Protein AF-A0A662D6Y9-F1 (afdb_monomer_lite)

Sequence (212 aa):
MTDVDNQRKHDLLMEMRPDDAQHDSVSCMYCTVKASEEETVAEDHAIFTQEQHEQLLATAVEKATAEATATADAEVLSLNEKLEAATKELDEAARADADLETQITDRDEADRLAALEGERVAAVQAVVTFSDEQVEKRKESWSKMDDEAFVAYLEDIKEAAKASESDDDDDDDDDAPETSFDGTRTTADDKSKEVSALAGFFSSNLDLAAQS

Foldseek 3Di:
DDLVVVLVVVVVCVVPDDPPDDDDLPPPPSRPDDDDDDDDDDDDDPPDDPVNVVVVVVVVVVVVVVVVVVVVVVVVVVVVVVVVVVVVVVVVVVVVVVVVVVVVVVVVVVVQLVVQLVVLLVLLCVQDDDDPVVSVVCSSVLSPDDPVVSVVVSVVSNVVSVVVVVVPDDDDDDDDPPPPPPPPDPPPPDPPPPVVVVVVVVVVVVVVVVPD

Structure (mmCIF, N/CA/C/O backbone):
data_AF-A0A662D6Y9-F1
#
_entry.id   AF-A0A662D6Y9-F1
#
loop_
_atom_site.group_PDB
_atom_site.id
_atom_site.type_symbol
_atom_site.label_atom_id
_atom_site.label_alt_id
_atom_site.label_comp_id
_atom_site.label_asym_id
_atom_site.label_entity_id
_atom_site.label_seq_id
_atom_site.pdbx_PDB_ins_code
_atom_site.Cartn_x
_atom_site.Cartn_y
_atom_site.Cartn_z
_atom_site.occupancy
_atom_site.B_iso_or_equiv
_atom_site.auth_seq_id
_atom_site.auth_comp_id
_atom_site.auth_asym_id
_atom_site.auth_atom_id
_atom_site.pdbx_PDB_model_num
ATOM 1 N N . MET A 1 1 ? 6.437 -14.283 -53.213 1.00 49.75 1 MET A N 1
ATOM 2 C CA . MET A 1 1 ? 6.776 -12.922 -53.669 1.00 49.75 1 MET A CA 1
ATOM 3 C C . MET A 1 1 ? 6.382 -12.845 -55.124 1.00 49.75 1 MET A C 1
ATOM 5 O O . MET A 1 1 ? 6.935 -13.585 -55.922 1.00 49.75 1 MET A O 1
ATOM 9 N N . THR A 1 2 ? 5.322 -12.102 -55.418 1.00 53.06 2 THR A N 1
ATOM 10 C CA . THR A 1 2 ? 4.764 -11.958 -56.768 1.00 53.06 2 THR A CA 1
ATOM 11 C C . THR A 1 2 ? 5.624 -10.996 -57.586 1.00 53.06 2 THR A C 1
ATOM 13 O O . THR A 1 2 ? 6.126 -10.030 -57.019 1.00 53.06 2 THR A O 1
ATOM 16 N N . ASP A 1 3 ? 5.761 -11.217 -58.898 1.00 58.97 3 ASP A N 1
ATOM 17 C CA . ASP A 1 3 ? 6.593 -10.401 -59.810 1.00 58.97 3 ASP A CA 1
ATOM 18 C C . ASP A 1 3 ? 6.352 -8.881 -59.698 1.00 58.97 3 ASP A C 1
ATOM 20 O O . ASP A 1 3 ? 7.266 -8.081 -59.885 1.00 58.97 3 ASP A O 1
ATOM 24 N N . VAL A 1 4 ? 5.146 -8.477 -59.286 1.00 62.00 4 VAL A N 1
ATOM 25 C CA . VAL A 1 4 ? 4.750 -7.080 -59.040 1.00 62.00 4 VAL A CA 1
ATOM 26 C C . VAL A 1 4 ? 5.570 -6.405 -57.929 1.00 62.00 4 VAL A C 1
ATOM 28 O O . VAL A 1 4 ? 5.924 -5.233 -58.052 1.00 62.00 4 VAL A O 1
ATOM 31 N N . ASP A 1 5 ? 5.923 -7.128 -56.862 1.00 72.44 5 ASP A N 1
ATOM 32 C CA . ASP A 1 5 ? 6.713 -6.565 -55.755 1.00 72.44 5 ASP A CA 1
ATOM 33 C C . ASP A 1 5 ? 8.175 -6.346 -56.152 1.00 72.44 5 ASP A C 1
ATOM 35 O O . ASP A 1 5 ? 8.841 -5.446 -55.636 1.00 72.44 5 ASP A O 1
ATOM 39 N N . ASN A 1 6 ? 8.675 -7.161 -57.078 1.00 66.88 6 ASN A N 1
ATOM 40 C CA . ASN A 1 6 ? 10.037 -7.056 -57.575 1.00 66.88 6 ASN A CA 1
ATOM 41 C C . ASN A 1 6 ? 10.173 -5.916 -58.590 1.00 66.88 6 ASN A C 1
ATOM 43 O O . ASN A 1 6 ? 11.135 -5.154 -58.503 1.00 66.88 6 ASN A O 1
ATOM 47 N N . GLN A 1 7 ? 9.173 -5.722 -59.459 1.00 73.00 7 GLN A N 1
ATOM 48 C CA . GLN A 1 7 ? 9.125 -4.569 -60.362 1.00 73.00 7 GLN A CA 1
ATOM 49 C C . GLN A 1 7 ? 9.090 -3.252 -59.581 1.00 73.00 7 GLN A C 1
ATOM 51 O O . GLN A 1 7 ? 9.862 -2.339 -59.851 1.00 73.00 7 GLN A O 1
ATOM 56 N N . ARG A 1 8 ? 8.264 -3.178 -58.529 1.00 75.06 8 ARG A N 1
ATOM 57 C CA . ARG A 1 8 ? 8.160 -1.961 -57.715 1.00 75.06 8 ARG A CA 1
ATOM 58 C C . ARG A 1 8 ? 9.474 -1.606 -57.013 1.00 75.06 8 ARG A C 1
ATOM 60 O O . ARG A 1 8 ? 9.789 -0.433 -56.859 1.00 75.06 8 ARG A O 1
ATOM 67 N N . LYS A 1 9 ? 10.238 -2.609 -56.568 1.00 73.19 9 LYS A N 1
ATOM 68 C CA . LYS A 1 9 ? 11.563 -2.401 -55.960 1.00 73.19 9 LYS A CA 1
ATOM 69 C C . LYS A 1 9 ? 12.606 -1.981 -56.988 1.00 73.19 9 LYS A C 1
ATOM 71 O O . LYS A 1 9 ? 13.438 -1.136 -56.680 1.00 73.19 9 LYS A O 1
ATOM 76 N N . HIS A 1 10 ? 12.550 -2.557 -58.183 1.00 78.19 10 HIS A N 1
ATOM 77 C CA . HIS A 1 10 ? 13.407 -2.174 -59.295 1.00 78.19 10 HIS A CA 1
ATOM 78 C C . HIS A 1 10 ? 13.209 -0.700 -59.670 1.00 78.19 10 HIS A C 1
ATOM 80 O O . HIS A 1 10 ? 14.176 0.055 -59.727 1.00 78.19 10 HIS A O 1
ATOM 86 N N . ASP A 1 11 ? 11.961 -0.270 -59.834 1.00 78.00 11 ASP A N 1
ATOM 87 C CA . ASP A 1 11 ? 11.652 1.100 -60.247 1.00 78.00 11 ASP A CA 1
ATOM 88 C C . ASP A 1 11 ? 12.066 2.121 -59.170 1.00 78.00 11 ASP A C 1
ATOM 90 O O . ASP A 1 11 ? 12.605 3.179 -59.487 1.00 78.00 11 ASP A O 1
ATOM 94 N N . LEU A 1 12 ? 11.932 1.765 -57.887 1.00 80.38 12 LEU A N 1
ATOM 95 C CA . LEU A 1 12 ? 12.391 2.598 -56.770 1.00 80.38 12 LEU A CA 1
ATOM 96 C C . LEU A 1 12 ? 13.925 2.755 -56.741 1.00 80.38 12 LEU A C 1
ATOM 98 O O . LEU A 1 12 ? 14.444 3.818 -56.406 1.00 80.38 12 LEU A O 1
ATOM 102 N N . LEU A 1 13 ? 14.663 1.696 -57.091 1.00 75.25 13 LEU A N 1
ATOM 103 C CA . LEU A 1 13 ? 16.127 1.734 -57.201 1.00 75.25 13 LEU A CA 1
ATOM 104 C C . LEU A 1 13 ? 16.588 2.557 -58.408 1.00 75.25 13 LEU A C 1
ATOM 106 O O . LEU A 1 13 ? 17.646 3.179 -58.354 1.00 75.25 13 LEU A O 1
ATOM 110 N N . MET A 1 14 ? 15.785 2.587 -59.471 1.00 77.00 14 MET A N 1
ATOM 111 C CA . MET A 1 14 ? 16.028 3.422 -60.644 1.00 77.00 14 MET A CA 1
ATOM 112 C C . MET A 1 14 ? 15.804 4.908 -60.369 1.00 77.00 14 MET A C 1
ATOM 114 O O . MET A 1 14 ? 16.547 5.736 -60.884 1.00 77.00 14 MET A O 1
ATOM 118 N N . GLU A 1 15 ? 14.821 5.246 -59.537 1.00 80.00 15 GLU A N 1
ATOM 119 C CA . GLU A 1 15 ? 14.512 6.630 -59.165 1.00 80.00 15 GLU A CA 1
ATOM 120 C C . GLU A 1 15 ? 15.559 7.241 -58.220 1.00 80.00 15 GLU A C 1
ATOM 122 O O . GLU A 1 15 ? 15.845 8.431 -58.294 1.00 80.00 15 GLU A O 1
ATOM 127 N N . MET A 1 16 ? 16.182 6.424 -57.367 1.00 73.19 16 MET A N 1
ATOM 128 C CA . MET A 1 16 ? 17.260 6.856 -56.465 1.00 73.19 16 MET A CA 1
ATOM 129 C C . MET A 1 16 ? 18.656 6.776 -57.098 1.00 73.19 16 MET A C 1
ATOM 131 O O . MET A 1 16 ? 19.664 6.965 -56.411 1.00 73.19 16 MET A O 1
ATOM 135 N N . ARG A 1 17 ? 18.735 6.471 -58.397 1.00 74.75 17 ARG A N 1
ATOM 136 C CA . ARG A 1 17 ? 20.002 6.341 -59.107 1.00 74.75 17 ARG A CA 1
ATOM 137 C C . ARG A 1 17 ? 20.618 7.734 -59.339 1.00 74.75 17 ARG A C 1
ATOM 139 O O . ARG A 1 17 ? 19.925 8.603 -59.860 1.00 74.75 17 ARG A O 1
ATOM 146 N N . PRO A 1 18 ? 21.904 7.957 -59.013 1.00 67.06 18 PRO A N 1
ATOM 147 C CA . PRO A 1 18 ? 22.577 9.212 -59.339 1.00 67.06 18 PRO A CA 1
ATOM 148 C C . PRO A 1 18 ? 22.705 9.418 -60.862 1.00 67.06 18 PRO A C 1
ATOM 150 O O . PRO A 1 18 ? 22.706 8.454 -61.640 1.00 67.06 18 PRO A O 1
ATOM 153 N N . ASP A 1 19 ? 22.780 10.688 -61.277 1.00 60.06 19 ASP A N 1
ATOM 154 C CA . ASP A 1 19 ? 22.689 11.130 -62.681 1.00 60.06 19 ASP A CA 1
ATOM 155 C C . ASP A 1 19 ? 23.776 10.535 -63.598 1.00 60.06 19 ASP A C 1
ATOM 157 O O . ASP A 1 19 ? 23.584 10.431 -64.809 1.00 60.06 19 ASP A O 1
ATOM 161 N N . ASP A 1 20 ? 24.906 10.117 -63.029 1.00 61.44 20 ASP A N 1
ATOM 162 C CA . ASP A 1 20 ? 26.077 9.569 -63.717 1.00 61.44 20 ASP A CA 1
ATOM 163 C C . ASP A 1 20 ? 26.108 8.033 -63.798 1.00 61.44 20 ASP A C 1
ATOM 165 O O . ASP A 1 20 ? 26.876 7.469 -64.579 1.00 61.44 20 ASP A O 1
ATOM 169 N N . ALA A 1 21 ? 25.262 7.333 -63.042 1.00 55.59 21 ALA A N 1
ATOM 170 C CA . ALA A 1 21 ? 25.164 5.879 -63.129 1.00 55.59 21 ALA A CA 1
ATOM 171 C C . ALA A 1 21 ? 24.456 5.461 -64.427 1.00 55.59 21 ALA A C 1
ATOM 173 O O . ALA A 1 21 ? 23.676 6.222 -64.984 1.00 55.59 21 ALA A O 1
ATOM 174 N N . GLN A 1 22 ? 24.697 4.251 -64.931 1.00 67.00 22 GLN A N 1
ATOM 175 C CA . GLN A 1 22 ? 23.967 3.691 -66.074 1.00 67.00 22 GLN A CA 1
ATOM 176 C C . GLN A 1 22 ? 23.165 2.469 -65.636 1.00 67.00 22 GLN A C 1
ATOM 178 O O . GLN A 1 22 ? 23.513 1.786 -64.676 1.00 67.00 22 GLN A O 1
ATOM 183 N N . HIS A 1 23 ? 22.055 2.215 -66.322 1.00 72.69 23 HIS A N 1
ATOM 184 C CA . HIS A 1 23 ? 21.206 1.063 -66.063 1.00 72.69 23 HIS A CA 1
ATOM 185 C C . HIS A 1 23 ? 21.086 0.228 -67.329 1.00 72.69 23 HIS A C 1
ATOM 187 O O . HIS A 1 23 ? 20.515 0.683 -68.321 1.00 72.69 23 HIS A O 1
ATOM 193 N N . ASP A 1 24 ? 21.620 -0.989 -67.273 1.00 67.38 24 ASP A N 1
ATOM 194 C CA . ASP A 1 24 ? 21.498 -1.944 -68.361 1.00 67.38 24 ASP A CA 1
ATOM 195 C C . ASP A 1 24 ? 20.176 -2.703 -68.256 1.00 67.38 24 ASP A C 1
ATOM 197 O O . ASP A 1 24 ? 20.007 -3.664 -67.501 1.00 67.38 24 ASP A O 1
ATOM 201 N N . SER A 1 25 ? 19.234 -2.244 -69.065 1.00 65.06 25 SER A N 1
ATOM 202 C CA . SER A 1 25 ? 17.905 -2.820 -69.169 1.00 65.06 25 SER A CA 1
ATOM 203 C C . SER A 1 25 ? 17.890 -4.224 -69.816 1.00 65.06 25 SER A C 1
ATOM 205 O O . SER A 1 25 ? 16.886 -4.922 -69.718 1.00 65.06 25 SER A O 1
ATOM 207 N N . VAL A 1 26 ? 18.994 -4.671 -70.435 1.00 60.53 26 VAL A N 1
ATOM 208 C CA . VAL A 1 26 ? 19.131 -6.007 -71.048 1.00 60.53 26 VAL A CA 1
ATOM 209 C C . VAL A 1 26 ? 19.600 -7.051 -70.028 1.00 60.53 26 VAL A C 1
ATOM 211 O O . VAL A 1 26 ? 19.092 -8.170 -70.014 1.00 60.53 26 VAL A O 1
ATOM 214 N N . SER A 1 27 ? 20.544 -6.691 -69.154 1.00 60.50 27 SER A N 1
ATOM 215 C CA . SER A 1 27 ? 21.047 -7.564 -68.079 1.00 60.50 27 SER A CA 1
ATOM 216 C C . SER A 1 27 ? 20.166 -7.542 -66.826 1.00 60.50 27 SER A C 1
ATOM 218 O O . SER A 1 27 ? 20.162 -8.480 -66.021 1.00 60.50 27 SER A O 1
ATOM 220 N N . CYS A 1 28 ? 19.375 -6.485 -66.638 1.00 67.75 28 CYS A N 1
ATOM 221 C CA . CYS A 1 28 ? 18.484 -6.417 -65.498 1.00 67.75 28 CYS A CA 1
ATOM 222 C C . CYS A 1 28 ? 17.310 -7.395 -65.653 1.00 67.75 28 CYS A C 1
ATOM 224 O O . CYS A 1 28 ? 16.389 -7.178 -66.433 1.00 67.75 28 CYS A O 1
ATOM 226 N N . MET A 1 29 ? 17.297 -8.438 -64.818 1.00 66.44 29 MET A N 1
ATOM 227 C CA . MET A 1 29 ? 16.238 -9.458 -64.752 1.00 66.44 29 MET A CA 1
ATOM 228 C C . MET A 1 29 ? 14.833 -8.885 -64.465 1.00 66.44 29 MET A C 1
ATOM 230 O O . MET A 1 29 ? 13.833 -9.561 -64.693 1.00 66.44 29 MET A O 1
ATOM 234 N N . TYR A 1 30 ? 14.760 -7.646 -63.969 1.00 70.31 30 TYR A N 1
ATOM 235 C CA . TYR A 1 30 ? 13.518 -6.920 -63.679 1.00 70.31 30 TYR A CA 1
ATOM 236 C C . TYR A 1 30 ? 13.176 -5.863 -64.737 1.00 70.31 30 TYR A C 1
ATOM 238 O O . TYR A 1 30 ? 12.125 -5.228 -64.666 1.00 70.31 30 TYR A O 1
ATOM 246 N N . CYS A 1 31 ? 14.035 -5.676 -65.739 1.00 70.31 31 CYS A N 1
ATOM 247 C CA . CYS A 1 31 ? 13.703 -4.888 -66.909 1.00 70.31 31 CYS A CA 1
ATOM 248 C C . CYS A 1 31 ? 13.059 -5.756 -67.976 1.00 70.31 31 CYS A C 1
ATOM 250 O O . CYS A 1 31 ? 13.615 -6.731 -68.471 1.00 70.31 31 CYS A O 1
ATOM 252 N N . THR A 1 32 ? 11.855 -5.370 -68.371 1.00 61.50 32 THR A N 1
ATOM 253 C CA . THR A 1 32 ? 11.094 -6.050 -69.415 1.00 61.50 32 THR A CA 1
ATOM 254 C C . THR A 1 32 ? 11.483 -5.500 -70.790 1.00 61.50 32 THR A C 1
ATOM 256 O O . THR A 1 32 ? 10.702 -4.816 -71.448 1.00 61.50 32 THR A O 1
ATOM 259 N N . VAL A 1 33 ? 12.713 -5.765 -71.243 1.00 55.41 33 VAL A N 1
ATOM 260 C CA . VAL A 1 33 ? 13.209 -5.251 -72.535 1.00 55.41 33 VAL A CA 1
ATOM 261 C C . VAL A 1 33 ? 12.999 -6.249 -73.668 1.00 55.41 33 VAL A C 1
ATOM 263 O O . VAL A 1 33 ? 13.472 -7.383 -73.637 1.00 55.41 33 VAL A O 1
ATOM 266 N N . LYS A 1 34 ? 12.306 -5.793 -74.722 1.00 46.38 34 LYS A N 1
ATOM 267 C CA . LYS A 1 34 ? 12.344 -6.410 -76.055 1.00 46.38 34 LYS A CA 1
ATOM 268 C C . LYS A 1 34 ? 13.760 -6.265 -76.611 1.00 46.38 34 LYS A C 1
ATOM 270 O O . LYS A 1 34 ? 14.174 -5.156 -76.927 1.00 46.38 34 LYS A O 1
ATOM 275 N N . ALA A 1 35 ? 14.463 -7.385 -76.726 1.00 36.97 35 ALA A N 1
ATOM 276 C CA . ALA A 1 35 ? 15.823 -7.466 -77.236 1.00 36.97 35 ALA A CA 1
ATOM 277 C C . ALA A 1 35 ? 15.989 -6.796 -78.614 1.00 36.97 35 ALA A C 1
ATOM 279 O O . ALA A 1 35 ? 15.301 -7.151 -79.574 1.00 36.97 35 ALA A O 1
ATOM 280 N N . SER A 1 36 ? 16.954 -5.885 -78.714 1.00 35.56 36 SER A N 1
ATOM 281 C CA . SER A 1 36 ? 17.717 -5.654 -79.940 1.00 35.56 36 SER A CA 1
ATOM 282 C C . SER A 1 36 ? 19.188 -5.835 -79.589 1.00 35.56 36 SER A C 1
ATOM 284 O O . SER A 1 36 ? 19.718 -5.107 -78.753 1.00 35.56 36 SER A O 1
ATOM 286 N N . GLU A 1 37 ? 19.791 -6.862 -80.177 1.00 45.59 37 GLU A N 1
ATOM 287 C CA . GLU A 1 37 ? 21.208 -7.195 -80.084 1.00 45.59 37 GLU A CA 1
ATOM 288 C C . GLU A 1 37 ? 22.069 -6.036 -80.597 1.00 45.59 37 GLU A C 1
ATOM 290 O O . GLU A 1 37 ? 21.823 -5.540 -81.693 1.00 45.59 37 GLU A O 1
ATOM 295 N N . GLU A 1 38 ? 23.109 -5.668 -79.851 1.00 33.47 38 GLU A N 1
ATOM 296 C CA . GLU A 1 38 ? 24.393 -5.287 -80.437 1.00 33.47 38 GLU A CA 1
ATOM 297 C C . GLU A 1 38 ? 25.517 -5.552 -79.424 1.00 33.47 38 GLU A C 1
ATOM 299 O O . GLU A 1 38 ? 25.481 -5.146 -78.264 1.00 33.47 38 GLU A O 1
ATOM 304 N N . GLU A 1 39 ? 26.482 -6.338 -79.887 1.00 44.88 39 GLU A N 1
ATOM 305 C CA . GLU A 1 39 ? 27.665 -6.822 -79.194 1.00 44.88 39 GLU A CA 1
ATOM 306 C C . GLU A 1 39 ? 28.733 -5.719 -79.166 1.00 44.88 39 GLU A C 1
ATOM 308 O O . GLU A 1 39 ? 29.290 -5.360 -80.202 1.00 44.88 39 GLU A O 1
ATOM 313 N N . THR A 1 40 ? 29.072 -5.214 -77.978 1.00 34.91 40 THR A N 1
ATOM 314 C CA . THR A 1 40 ? 30.345 -4.520 -77.745 1.00 34.91 40 THR A CA 1
ATOM 315 C C . THR A 1 40 ? 30.979 -5.029 -76.460 1.00 34.91 40 THR A C 1
ATOM 317 O O . THR A 1 40 ? 30.556 -4.691 -75.357 1.00 34.91 40 THR A O 1
ATOM 320 N N . VAL A 1 41 ? 32.024 -5.840 -76.618 1.00 43.31 41 VAL A N 1
ATOM 321 C CA . VAL A 1 41 ? 33.012 -6.111 -75.574 1.00 43.31 41 VAL A CA 1
ATOM 322 C C . VAL A 1 41 ? 33.796 -4.816 -75.349 1.00 43.31 41 VAL A C 1
ATOM 324 O O . VAL A 1 41 ? 34.628 -4.447 -76.175 1.00 43.31 41 VAL A O 1
ATOM 327 N N . ALA A 1 42 ? 33.513 -4.120 -74.250 1.00 38.34 42 ALA A N 1
ATOM 328 C CA . ALA A 1 42 ? 34.355 -3.060 -73.710 1.00 38.34 42 ALA A CA 1
ATOM 329 C C . ALA A 1 42 ? 34.507 -3.283 -72.200 1.00 38.34 42 ALA A C 1
ATOM 331 O O . ALA A 1 42 ? 33.529 -3.425 -71.469 1.00 38.34 42 ALA A O 1
ATOM 332 N N . GLU A 1 43 ? 35.760 -3.395 -71.779 1.00 45.56 43 GLU A N 1
ATOM 333 C CA . GLU A 1 43 ? 36.225 -3.484 -70.400 1.00 45.56 43 GLU A CA 1
ATOM 334 C C . GLU A 1 43 ? 35.705 -2.295 -69.579 1.00 45.56 43 GLU A C 1
ATOM 336 O O . GLU A 1 43 ? 36.167 -1.180 -69.790 1.00 45.56 43 GLU A O 1
ATOM 341 N N . ASP A 1 44 ? 34.779 -2.504 -68.640 1.00 41.00 44 ASP A N 1
ATOM 342 C CA . ASP A 1 44 ? 34.516 -1.506 -67.591 1.00 41.00 44 ASP A CA 1
ATOM 343 C C . ASP A 1 44 ? 33.851 -2.139 -66.357 1.00 41.00 44 ASP A C 1
ATOM 345 O O . ASP A 1 44 ? 32.741 -1.821 -65.931 1.00 41.00 44 ASP A O 1
ATOM 349 N N . HIS A 1 45 ? 34.539 -3.116 -65.762 1.00 45.25 45 HIS A N 1
ATOM 350 C CA . HIS A 1 45 ? 34.263 -3.461 -64.374 1.00 45.25 45 HIS A CA 1
ATOM 351 C C . HIS A 1 45 ? 34.800 -2.313 -63.518 1.00 45.25 45 HIS A C 1
ATOM 353 O O . HIS A 1 45 ? 36.013 -2.193 -63.356 1.00 45.25 45 HIS A O 1
ATOM 359 N N . ALA A 1 46 ? 33.922 -1.477 -62.962 1.00 52.66 46 ALA A N 1
ATOM 360 C CA . ALA A 1 46 ? 34.294 -0.531 -61.916 1.00 52.66 46 ALA A CA 1
ATOM 361 C C . ALA A 1 46 ? 34.786 -1.317 -60.686 1.00 52.66 46 ALA A C 1
ATOM 363 O O . ALA A 1 46 ? 34.019 -1.689 -59.798 1.00 52.66 46 ALA A O 1
ATOM 364 N N . ILE A 1 47 ? 36.080 -1.636 -60.666 1.00 59.31 47 ILE A N 1
ATOM 365 C CA . ILE A 1 47 ? 36.765 -2.180 -59.500 1.00 59.31 47 ILE A CA 1
ATOM 366 C C . ILE A 1 47 ? 36.961 -0.987 -58.569 1.00 59.31 47 ILE A C 1
ATOM 368 O O . ILE A 1 47 ? 37.889 -0.199 -58.748 1.00 59.31 47 ILE A O 1
ATOM 372 N N . PHE A 1 48 ? 36.051 -0.817 -57.610 1.00 63.47 48 PHE A N 1
ATOM 373 C CA . PHE A 1 48 ? 36.252 0.112 -56.503 1.00 63.47 48 PHE A CA 1
ATOM 374 C C . PHE A 1 48 ? 37.637 -0.129 -55.897 1.00 63.47 48 PHE A C 1
ATOM 376 O O . PHE A 1 48 ? 38.040 -1.276 -55.663 1.00 63.47 48 PHE A O 1
ATOM 383 N N . THR A 1 49 ? 38.376 0.943 -55.625 1.00 83.25 49 THR A N 1
ATOM 384 C CA . THR A 1 49 ? 39.635 0.792 -54.897 1.00 83.25 49 THR A CA 1
ATOM 385 C C . THR A 1 49 ? 39.333 0.284 -53.486 1.00 83.25 49 THR A C 1
ATOM 387 O O . THR A 1 49 ? 38.257 0.527 -52.932 1.00 83.25 49 THR A O 1
ATOM 390 N N . GLN A 1 50 ? 40.281 -0.432 -52.880 1.00 84.75 50 GLN A N 1
ATOM 391 C CA . GLN A 1 50 ? 40.137 -0.900 -51.498 1.00 84.75 50 GLN A CA 1
ATOM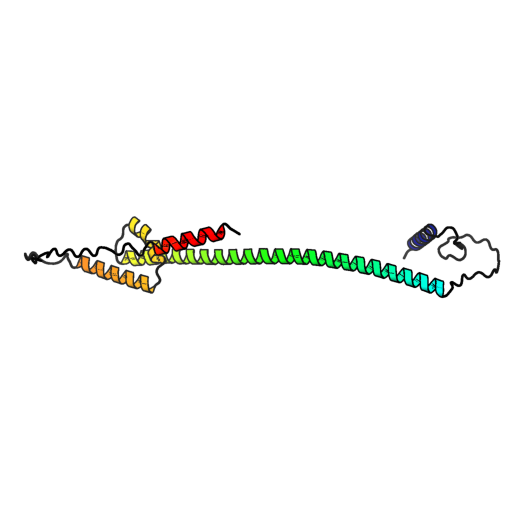 392 C C . GLN A 1 50 ? 39.776 0.258 -50.545 1.00 84.75 50 GLN A C 1
ATOM 394 O O . GLN A 1 50 ? 38.910 0.106 -49.690 1.00 84.75 50 GLN A O 1
ATOM 399 N N . GLU A 1 51 ? 40.364 1.434 -50.767 1.00 85.38 51 GLU A N 1
ATOM 400 C CA . GLU A 1 51 ? 40.086 2.661 -50.015 1.00 85.38 51 GLU A CA 1
ATOM 401 C C . GLU A 1 51 ? 38.621 3.124 -50.149 1.00 85.38 51 GLU A C 1
ATOM 403 O O . GLU A 1 51 ? 37.993 3.481 -49.155 1.00 85.38 51 GLU A O 1
ATOM 408 N N . GLN A 1 52 ? 38.028 3.046 -51.347 1.00 82.69 52 GLN A N 1
ATOM 409 C CA . GLN A 1 52 ? 36.614 3.384 -51.565 1.00 82.69 52 GLN A CA 1
ATOM 410 C C . GLN A 1 52 ? 35.666 2.391 -50.876 1.00 82.69 52 GLN A C 1
ATOM 412 O O . GLN A 1 52 ? 34.645 2.798 -50.319 1.00 82.69 52 GLN A O 1
ATOM 417 N N . HIS A 1 53 ? 36.006 1.097 -50.867 1.00 84.31 53 HIS A N 1
ATOM 418 C CA . HIS A 1 53 ? 35.256 0.091 -50.108 1.00 84.31 53 HIS A CA 1
ATOM 419 C C . HIS A 1 53 ? 35.315 0.352 -48.603 1.00 84.31 53 HIS A C 1
ATOM 421 O O . HIS A 1 53 ? 34.285 0.309 -47.930 1.00 84.31 53 HIS A O 1
ATOM 427 N N . GLU A 1 54 ? 36.506 0.626 -48.074 1.00 88.62 54 GLU A N 1
ATOM 428 C CA . GLU A 1 54 ? 36.707 0.918 -46.654 1.00 88.62 54 GLU A CA 1
ATOM 429 C C . GLU A 1 54 ? 35.948 2.183 -46.233 1.00 88.62 54 GLU A C 1
ATOM 431 O O . GLU A 1 54 ? 35.304 2.183 -45.184 1.00 88.62 54 GLU A O 1
ATOM 436 N N . GLN A 1 55 ? 35.923 3.220 -47.077 1.00 91.00 55 GLN A N 1
ATOM 437 C CA . GLN A 1 55 ? 35.169 4.445 -46.812 1.00 91.00 55 GLN A CA 1
ATOM 438 C C . GLN A 1 55 ? 33.650 4.206 -46.791 1.00 91.00 55 GLN A C 1
ATOM 440 O O . GLN A 1 55 ? 32.974 4.653 -45.865 1.00 91.00 55 GLN A O 1
ATOM 445 N N . LEU A 1 56 ? 33.107 3.462 -47.762 1.00 87.50 56 LEU A N 1
ATOM 446 C CA . LEU A 1 56 ? 31.679 3.120 -47.792 1.00 87.50 56 LEU A CA 1
ATOM 447 C C . LEU A 1 56 ? 31.270 2.254 -46.594 1.00 87.50 56 LEU A C 1
ATOM 449 O O . LEU A 1 56 ? 30.210 2.477 -46.006 1.00 87.50 56 LEU A O 1
ATOM 453 N N . LEU A 1 57 ? 32.114 1.294 -46.205 1.00 92.12 57 LEU A N 1
ATOM 454 C CA . LEU A 1 57 ? 31.892 0.472 -45.017 1.00 92.12 57 LEU A CA 1
ATOM 455 C C . LEU A 1 57 ? 31.921 1.314 -43.740 1.00 92.12 57 LEU A C 1
ATOM 457 O O . LEU A 1 57 ? 31.032 1.165 -42.906 1.00 92.12 57 LEU A O 1
ATOM 461 N N . ALA A 1 58 ? 32.890 2.221 -43.600 1.00 92.56 58 ALA A N 1
ATOM 462 C CA . ALA A 1 58 ? 32.977 3.112 -42.447 1.00 92.56 58 ALA A CA 1
ATOM 463 C C . ALA A 1 58 ? 31.718 3.983 -42.313 1.00 92.56 58 ALA A C 1
ATOM 465 O O . ALA A 1 58 ? 31.118 4.022 -41.240 1.00 92.56 58 ALA A O 1
ATOM 466 N N . THR A 1 59 ? 31.254 4.598 -43.406 1.00 92.62 59 THR A N 1
ATOM 467 C CA . THR A 1 59 ? 30.021 5.403 -43.408 1.00 92.62 59 THR A CA 1
ATOM 468 C C . THR A 1 59 ? 28.779 4.565 -43.095 1.00 92.62 59 THR A C 1
ATOM 470 O O . THR A 1 59 ? 27.909 5.007 -42.344 1.00 92.62 59 THR A O 1
ATOM 473 N N . ALA A 1 60 ? 28.681 3.347 -43.634 1.00 92.25 60 ALA A N 1
ATOM 474 C CA . ALA A 1 60 ? 27.561 2.455 -43.344 1.00 92.25 60 ALA A CA 1
ATOM 475 C C . ALA A 1 60 ? 27.530 2.032 -41.866 1.00 92.25 60 ALA A C 1
ATOM 477 O O . ALA A 1 60 ? 26.462 2.029 -41.254 1.00 92.25 60 ALA A O 1
ATOM 478 N N . VAL A 1 61 ? 28.691 1.719 -41.280 1.00 95.06 61 VAL A N 1
ATOM 479 C CA . VAL A 1 61 ? 28.819 1.364 -39.859 1.00 95.06 61 VAL A CA 1
ATOM 480 C C . VAL A 1 61 ? 28.490 2.555 -38.966 1.00 95.06 61 VAL A C 1
ATOM 482 O O . VAL A 1 61 ? 27.746 2.395 -38.001 1.00 95.06 61 VAL A O 1
ATOM 485 N N . GLU A 1 62 ? 28.993 3.747 -39.285 1.00 95.38 62 GLU A N 1
ATOM 486 C CA . GLU A 1 62 ? 28.698 4.966 -38.529 1.00 95.38 62 GLU A CA 1
ATOM 487 C C . GLU A 1 62 ? 27.195 5.259 -38.529 1.00 95.38 62 GLU A C 1
ATOM 489 O O . GLU A 1 62 ? 26.600 5.440 -37.466 1.00 95.38 62 GLU A O 1
ATOM 494 N N . LYS A 1 63 ? 26.554 5.202 -39.703 1.00 95.06 63 LYS A N 1
ATOM 495 C CA . LYS A 1 63 ? 25.108 5.402 -39.824 1.00 95.06 63 LYS A CA 1
ATOM 496 C C . LYS A 1 63 ? 24.316 4.351 -39.046 1.00 95.06 63 LYS A C 1
ATOM 498 O O . LYS A 1 63 ? 23.428 4.713 -38.280 1.00 95.06 63 LYS A O 1
ATOM 503 N N . ALA A 1 64 ? 24.654 3.070 -39.198 1.00 94.69 64 ALA A N 1
ATOM 504 C CA . ALA A 1 64 ? 23.985 1.992 -38.471 1.00 94.69 64 ALA A CA 1
ATOM 505 C C . ALA A 1 64 ? 24.147 2.143 -36.948 1.00 94.69 64 ALA A C 1
ATOM 507 O O . ALA A 1 64 ? 23.207 1.896 -36.197 1.00 94.69 64 ALA A O 1
ATOM 508 N N . THR A 1 65 ? 25.315 2.596 -36.487 1.00 95.62 65 THR A N 1
ATOM 509 C CA . THR A 1 65 ? 25.583 2.836 -35.062 1.00 95.62 65 THR A CA 1
ATOM 510 C C . THR A 1 65 ? 24.796 4.033 -34.535 1.00 95.62 65 THR A C 1
ATOM 512 O O . THR A 1 65 ? 24.249 3.963 -33.435 1.00 95.62 65 THR A O 1
ATOM 515 N N . ALA A 1 66 ? 24.694 5.111 -35.316 1.00 95.50 66 ALA A N 1
ATOM 516 C CA . ALA A 1 66 ? 23.906 6.285 -34.955 1.00 95.50 66 ALA A CA 1
ATOM 517 C C . ALA A 1 66 ? 22.408 5.950 -34.863 1.00 95.50 66 ALA A C 1
ATOM 519 O O . ALA A 1 66 ? 21.759 6.311 -33.884 1.00 95.50 66 ALA A O 1
ATOM 520 N N . GLU A 1 67 ? 21.870 5.207 -35.834 1.00 95.56 67 GLU A N 1
ATOM 521 C CA . GLU A 1 67 ? 20.470 4.760 -35.831 1.00 95.56 67 GLU A CA 1
ATOM 522 C C . GLU A 1 67 ? 20.177 3.793 -34.672 1.00 95.56 67 GLU A C 1
ATOM 524 O O . GLU A 1 67 ? 19.157 3.932 -33.992 1.00 95.56 67 GLU A O 1
ATOM 529 N N . ALA A 1 68 ? 21.085 2.849 -34.400 1.00 94.69 68 ALA A N 1
ATOM 530 C CA . ALA A 1 68 ? 20.952 1.924 -33.277 1.00 94.69 68 ALA A CA 1
ATOM 531 C C . ALA A 1 68 ? 20.996 2.653 -31.926 1.00 94.69 68 ALA A C 1
ATOM 533 O O . ALA A 1 68 ? 20.155 2.392 -31.070 1.00 94.69 68 ALA A O 1
ATOM 534 N N . THR A 1 69 ? 21.928 3.597 -31.755 1.00 96.25 69 THR A N 1
ATOM 535 C CA . THR A 1 69 ? 22.029 4.419 -30.537 1.00 96.25 69 THR A CA 1
ATOM 536 C C . THR A 1 69 ? 20.770 5.256 -30.338 1.00 96.25 69 THR A C 1
ATOM 538 O O . THR A 1 69 ? 20.176 5.209 -29.270 1.00 96.25 69 THR A O 1
ATOM 541 N N . ALA A 1 70 ? 20.295 5.940 -31.383 1.00 96.81 70 ALA A N 1
ATOM 542 C CA . ALA A 1 70 ? 19.083 6.753 -31.299 1.00 96.81 70 ALA A CA 1
ATOM 543 C C . ALA A 1 70 ? 17.839 5.921 -30.941 1.00 96.81 70 ALA A C 1
ATOM 545 O O . ALA A 1 70 ? 16.989 6.370 -30.173 1.00 96.81 70 ALA A O 1
ATOM 546 N N . THR A 1 71 ? 17.741 4.698 -31.472 1.00 96.25 71 THR A N 1
ATOM 547 C CA . THR A 1 71 ? 16.653 3.769 -31.136 1.00 96.25 71 THR A CA 1
ATOM 548 C C . THR A 1 71 ? 16.750 3.317 -29.680 1.00 96.25 71 THR A C 1
ATOM 550 O O . THR A 1 71 ? 15.759 3.378 -28.956 1.00 96.25 71 THR A O 1
ATOM 553 N N . ALA A 1 72 ? 17.944 2.922 -29.229 1.00 96.44 72 ALA A N 1
ATOM 554 C CA . ALA A 1 72 ? 18.173 2.499 -27.851 1.00 96.44 72 ALA A CA 1
ATOM 555 C C . ALA A 1 72 ? 17.888 3.629 -26.848 1.00 96.44 72 ALA A C 1
ATOM 557 O O . ALA A 1 72 ? 17.219 3.398 -25.844 1.00 96.44 72 ALA A O 1
ATOM 558 N N . ASP A 1 73 ? 18.320 4.857 -27.139 1.00 97.25 73 ASP A N 1
ATOM 559 C CA . ASP A 1 73 ? 18.061 6.022 -26.290 1.00 97.25 73 ASP A CA 1
ATOM 560 C C . ASP A 1 73 ? 16.557 6.315 -26.184 1.00 97.25 73 ASP A C 1
ATOM 562 O O . ASP A 1 73 ? 16.046 6.572 -25.092 1.00 97.25 73 ASP A O 1
ATOM 566 N N . ALA A 1 74 ? 15.820 6.217 -27.297 1.00 97.38 74 ALA A N 1
ATOM 567 C CA . ALA A 1 74 ? 14.368 6.385 -27.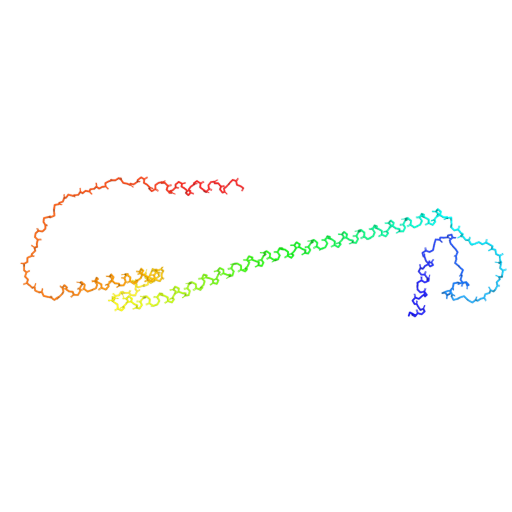298 1.00 97.38 74 ALA A CA 1
ATOM 568 C C . ALA A 1 74 ? 13.654 5.295 -26.478 1.00 97.38 74 ALA A C 1
ATOM 570 O O . ALA A 1 74 ? 12.718 5.591 -25.731 1.00 97.38 74 ALA A O 1
ATOM 571 N N . GLU A 1 75 ? 14.103 4.041 -26.577 1.00 97.44 75 GLU A N 1
ATOM 572 C CA . GLU A 1 75 ? 13.568 2.937 -25.775 1.00 97.44 75 GLU A CA 1
ATOM 573 C C . GLU A 1 75 ? 13.866 3.115 -24.284 1.00 97.44 75 GLU A C 1
ATOM 575 O O . GLU A 1 75 ? 12.968 2.935 -23.461 1.00 97.44 75 GLU A O 1
ATOM 580 N N . VAL A 1 76 ? 15.088 3.521 -23.927 1.00 97.81 76 VAL A N 1
ATOM 581 C CA . VAL A 1 76 ? 15.484 3.790 -22.537 1.00 97.81 76 VAL A CA 1
ATOM 582 C C . VAL A 1 76 ? 14.641 4.911 -21.940 1.00 97.81 76 VAL A C 1
ATOM 584 O O . VAL A 1 76 ? 14.134 4.760 -20.829 1.00 97.81 76 VAL A O 1
ATOM 587 N N . LEU A 1 77 ? 14.435 6.009 -22.672 1.00 97.94 77 LEU A N 1
ATOM 588 C CA . LEU A 1 77 ? 13.562 7.095 -22.226 1.00 97.94 77 LEU A CA 1
ATOM 589 C C . LEU A 1 77 ? 12.127 6.602 -22.007 1.00 97.94 77 LEU A C 1
ATOM 591 O O . LEU A 1 77 ? 11.571 6.812 -20.932 1.00 97.94 77 LEU A O 1
ATOM 595 N N . SER A 1 78 ? 11.562 5.866 -22.968 1.00 97.62 78 SER A N 1
ATOM 596 C CA . SER A 1 78 ? 10.203 5.326 -22.840 1.00 97.62 78 SER A CA 1
ATOM 597 C C . SER A 1 78 ? 10.057 4.355 -21.664 1.00 97.62 78 SER A C 1
ATOM 599 O O . SER A 1 78 ? 9.027 4.344 -20.987 1.00 97.62 78 SER A O 1
ATOM 601 N N . LEU A 1 79 ? 11.062 3.513 -21.414 1.00 97.75 79 LEU A N 1
ATOM 602 C CA . LEU A 1 79 ? 11.055 2.587 -20.283 1.00 97.75 79 LEU A CA 1
ATOM 603 C C . LEU A 1 79 ? 11.177 3.321 -18.949 1.00 97.75 79 LEU A C 1
ATOM 605 O O . LEU A 1 79 ? 10.474 2.956 -18.011 1.00 97.75 79 LEU A O 1
ATOM 609 N N . ASN A 1 80 ? 12.004 4.364 -18.874 1.00 98.00 80 ASN A N 1
ATOM 610 C CA . ASN A 1 80 ? 12.129 5.182 -17.671 1.00 98.00 80 ASN A CA 1
ATOM 611 C C . ASN A 1 80 ? 10.816 5.905 -17.342 1.00 98.00 80 ASN A C 1
ATOM 613 O O . ASN A 1 80 ? 10.385 5.860 -16.194 1.00 98.00 80 ASN A O 1
ATOM 617 N N . GLU A 1 81 ? 10.131 6.478 -18.337 1.00 98.25 81 GLU A N 1
ATOM 618 C CA . GLU A 1 81 ? 8.814 7.107 -18.144 1.00 98.25 81 GLU A CA 1
ATOM 619 C C . GLU A 1 81 ? 7.768 6.103 -17.634 1.00 98.25 81 GLU A C 1
ATOM 621 O O . GLU A 1 81 ? 7.014 6.390 -16.703 1.00 98.25 81 GLU A O 1
ATOM 626 N N . LYS A 1 82 ? 7.737 4.891 -18.207 1.00 97.94 82 LYS A N 1
ATOM 627 C CA . LYS A 1 82 ? 6.837 3.820 -17.748 1.00 97.94 82 LYS A CA 1
ATOM 628 C C . LYS A 1 82 ? 7.167 3.361 -16.332 1.00 97.94 82 LYS A C 1
ATOM 630 O O . LYS A 1 82 ? 6.252 3.074 -15.566 1.00 97.94 82 LYS A O 1
ATOM 635 N N . LEU A 1 83 ? 8.451 3.270 -15.993 1.00 98.00 83 LEU A N 1
ATOM 636 C CA . LEU A 1 83 ? 8.904 2.871 -14.665 1.00 98.00 83 LEU A CA 1
ATOM 637 C C . LEU A 1 83 ? 8.531 3.923 -13.620 1.00 98.00 83 LEU A C 1
ATOM 639 O O . LEU A 1 83 ? 8.048 3.560 -12.549 1.00 98.00 83 LEU A O 1
ATOM 643 N N . GLU A 1 84 ? 8.704 5.207 -13.929 1.00 98.38 84 GLU A N 1
ATOM 644 C CA . GLU A 1 84 ? 8.297 6.305 -13.051 1.00 98.38 84 GLU A CA 1
ATOM 645 C C . GLU A 1 84 ? 6.780 6.296 -12.821 1.00 98.38 84 GLU A C 1
ATOM 647 O O . GLU A 1 84 ? 6.332 6.334 -11.673 1.00 98.38 84 GLU A O 1
ATOM 652 N N . ALA A 1 85 ? 5.989 6.150 -13.890 1.00 98.06 85 ALA A N 1
ATOM 653 C CA . ALA A 1 85 ? 4.535 6.048 -13.790 1.00 98.06 85 ALA A CA 1
ATOM 654 C C . ALA A 1 85 ? 4.096 4.843 -12.940 1.00 98.06 85 ALA A C 1
ATOM 656 O O . ALA A 1 85 ? 3.305 5.004 -12.014 1.00 98.06 85 ALA A O 1
ATOM 657 N N . ALA A 1 86 ? 4.660 3.658 -13.194 1.00 97.44 86 ALA A N 1
ATOM 658 C CA . ALA A 1 86 ? 4.333 2.447 -12.441 1.00 97.44 86 ALA A CA 1
ATOM 659 C C . ALA A 1 86 ? 4.752 2.538 -10.964 1.00 97.44 86 ALA A C 1
ATOM 661 O O . ALA A 1 86 ? 4.039 2.054 -10.090 1.00 97.44 86 ALA A O 1
ATOM 662 N N . THR A 1 87 ? 5.891 3.175 -10.671 1.00 97.81 87 THR A N 1
ATOM 663 C CA . THR A 1 87 ? 6.346 3.398 -9.288 1.00 97.81 87 THR A CA 1
ATOM 664 C C . THR A 1 87 ? 5.378 4.314 -8.549 1.00 97.81 87 THR A C 1
ATOM 666 O O . THR A 1 87 ? 4.976 4.014 -7.429 1.00 97.81 87 THR A O 1
ATOM 669 N N . LYS A 1 88 ? 4.937 5.394 -9.202 1.00 98.06 88 LYS A N 1
ATOM 670 C CA . LYS A 1 88 ? 3.947 6.308 -8.633 1.00 98.06 88 LYS A CA 1
ATOM 671 C C . LYS A 1 88 ? 2.607 5.616 -8.368 1.00 98.06 88 LYS A C 1
ATOM 673 O O . LYS A 1 88 ? 2.046 5.793 -7.291 1.00 98.06 88 LYS A O 1
ATOM 678 N N . GLU A 1 89 ? 2.106 4.830 -9.320 1.00 98.12 89 GLU A N 1
ATOM 679 C CA . GLU A 1 89 ? 0.864 4.063 -9.144 1.00 98.12 89 GLU A CA 1
ATOM 680 C C . GLU A 1 89 ? 0.972 3.062 -7.985 1.00 98.12 89 GLU A C 1
ATOM 682 O O . GLU A 1 89 ? 0.032 2.920 -7.204 1.00 98.12 89 GLU A O 1
ATOM 687 N N . LEU A 1 90 ? 2.126 2.405 -7.834 1.00 97.88 90 LEU A N 1
ATOM 688 C CA . LEU A 1 90 ? 2.381 1.482 -6.729 1.00 97.88 90 LEU A CA 1
ATOM 689 C C . LEU A 1 90 ? 2.388 2.197 -5.371 1.00 97.88 90 LEU A C 1
ATOM 691 O O . LEU A 1 90 ? 1.785 1.697 -4.423 1.00 97.88 90 LEU A O 1
ATOM 695 N N . ASP A 1 91 ? 3.013 3.371 -5.278 1.00 97.75 91 ASP A N 1
ATOM 696 C CA . ASP A 1 91 ? 3.020 4.173 -4.050 1.00 97.75 91 ASP A CA 1
ATOM 697 C C . ASP A 1 91 ? 1.616 4.682 -3.682 1.00 97.75 91 ASP A C 1
ATOM 699 O O . ASP A 1 91 ? 1.248 4.712 -2.506 1.00 97.75 91 ASP A O 1
ATOM 703 N N . GLU A 1 92 ? 0.818 5.088 -4.674 1.00 97.81 92 GLU A N 1
ATOM 704 C CA . GLU A 1 92 ? -0.572 5.511 -4.470 1.00 97.81 92 GLU A CA 1
ATOM 705 C C . GLU A 1 92 ? -1.454 4.344 -4.007 1.00 97.81 92 GLU A C 1
ATOM 707 O O . GLU A 1 92 ? -2.218 4.501 -3.052 1.00 97.81 92 GLU A O 1
ATOM 712 N N . ALA A 1 93 ? -1.303 3.166 -4.618 1.00 97.38 93 ALA A N 1
ATOM 713 C CA . ALA A 1 93 ? -2.013 1.957 -4.210 1.00 97.38 93 ALA A CA 1
ATOM 714 C C . ALA A 1 93 ? -1.633 1.522 -2.786 1.00 97.38 93 ALA A C 1
ATOM 716 O O . ALA A 1 93 ? -2.514 1.258 -1.975 1.00 97.38 93 ALA A O 1
ATOM 717 N N . ALA A 1 94 ? -0.341 1.532 -2.443 1.00 97.62 94 ALA A N 1
ATOM 718 C CA . ALA A 1 94 ? 0.126 1.164 -1.107 1.00 97.62 94 ALA A CA 1
ATOM 719 C C . ALA A 1 94 ? -0.429 2.088 -0.009 1.00 97.62 94 ALA A C 1
ATOM 721 O O . ALA A 1 94 ? -0.753 1.626 1.085 1.00 97.62 94 ALA A O 1
ATOM 722 N N . ARG A 1 95 ? -0.571 3.391 -0.292 1.00 97.62 95 ARG A N 1
ATOM 723 C CA . ARG A 1 95 ? -1.223 4.333 0.634 1.00 97.62 95 ARG A CA 1
ATOM 724 C C . ARG A 1 95 ? -2.712 4.044 0.778 1.00 97.62 95 ARG A C 1
ATOM 726 O O . ARG A 1 95 ? -3.205 4.001 1.898 1.00 97.62 95 ARG A O 1
ATOM 733 N N . ALA A 1 96 ? -3.407 3.815 -0.336 1.00 97.25 96 ALA A N 1
ATOM 734 C CA . ALA A 1 96 ? -4.830 3.492 -0.311 1.00 97.25 96 ALA A CA 1
ATOM 735 C C . ALA A 1 96 ? -5.112 2.198 0.472 1.00 97.25 96 ALA A C 1
ATOM 737 O O . ALA A 1 96 ? -6.065 2.152 1.248 1.00 97.25 96 ALA A O 1
ATOM 738 N N . ASP A 1 97 ? -4.267 1.179 0.319 1.00 97.25 97 ASP A N 1
ATOM 739 C CA . ASP A 1 97 ? -4.381 -0.075 1.065 1.00 97.25 97 ASP A CA 1
ATOM 740 C C . ASP A 1 97 ? -4.188 0.144 2.574 1.00 97.25 97 ASP A C 1
ATOM 742 O O . ASP A 1 97 ? -4.995 -0.340 3.368 1.00 97.25 97 ASP A O 1
ATOM 746 N N . ALA A 1 98 ? -3.185 0.930 2.981 1.00 97.50 98 ALA A N 1
ATOM 747 C CA . ALA A 1 98 ? -2.959 1.263 4.391 1.00 97.50 98 ALA A CA 1
ATOM 748 C C . ALA A 1 98 ? -4.125 2.067 5.005 1.00 97.50 98 ALA A C 1
ATOM 750 O O . ALA A 1 98 ? -4.532 1.824 6.148 1.00 97.50 98 ALA A O 1
ATOM 751 N N . ASP A 1 99 ? -4.704 2.996 4.240 1.00 97.31 99 ASP A N 1
ATOM 752 C CA . ASP A 1 99 ? -5.872 3.772 4.665 1.00 97.31 99 ASP A CA 1
ATOM 753 C C . ASP A 1 99 ? -7.113 2.879 4.827 1.00 97.31 99 ASP A C 1
ATOM 755 O O . ASP A 1 99 ? -7.903 3.067 5.756 1.00 97.31 99 ASP A O 1
ATOM 759 N N . LEU A 1 100 ? -7.299 1.897 3.939 1.00 97.81 100 LEU A N 1
ATOM 760 C CA . LEU A 1 100 ? -8.396 0.931 4.023 1.00 97.81 100 LEU A CA 1
ATOM 761 C C . LEU A 1 100 ? -8.223 -0.037 5.196 1.00 97.81 100 LEU A C 1
ATOM 763 O O . LEU A 1 100 ? -9.198 -0.319 5.890 1.00 97.81 100 LEU A O 1
ATOM 767 N N . GLU A 1 101 ? -7.008 -0.522 5.450 1.00 97.75 101 GLU A N 1
ATOM 768 C CA . GLU A 1 101 ? -6.706 -1.378 6.603 1.00 97.75 101 GLU A CA 1
ATOM 769 C C . GLU A 1 101 ? -6.998 -0.657 7.926 1.00 97.75 101 GLU A C 1
ATOM 771 O O . GLU A 1 101 ? -7.625 -1.225 8.827 1.00 97.75 101 GLU A O 1
ATOM 776 N N . THR A 1 102 ? -6.637 0.627 8.007 1.00 97.38 102 THR A N 1
ATOM 777 C CA . THR A 1 102 ? -6.974 1.484 9.151 1.00 97.38 102 THR A CA 1
ATOM 778 C C . THR A 1 102 ? -8.489 1.615 9.315 1.00 97.38 102 THR A C 1
ATOM 780 O O . THR A 1 102 ? -9.014 1.343 10.390 1.00 97.38 102 THR A O 1
ATOM 783 N N . GLN A 1 103 ? -9.218 1.935 8.241 1.00 96.31 103 GLN A N 1
ATOM 784 C CA . GLN A 1 103 ? -10.681 2.061 8.284 1.00 96.31 103 GLN A CA 1
ATOM 785 C C . GLN A 1 103 ? -11.388 0.764 8.694 1.00 96.31 103 GLN A C 1
ATOM 787 O O . GLN A 1 103 ? -12.397 0.809 9.399 1.00 96.31 103 GLN A O 1
ATOM 792 N N . ILE A 1 104 ? -10.890 -0.390 8.244 1.00 96.56 104 ILE A N 1
ATOM 793 C CA . ILE A 1 104 ? -11.429 -1.696 8.639 1.00 96.56 104 ILE A CA 1
ATOM 794 C C . ILE A 1 104 ? -11.192 -1.923 10.129 1.00 96.56 104 ILE A C 1
ATOM 796 O O . ILE A 1 104 ? -12.132 -2.274 10.833 1.00 96.56 104 ILE A O 1
ATOM 800 N N . THR A 1 105 ? -9.977 -1.667 10.613 1.00 96.94 105 THR A N 1
ATOM 801 C CA . THR A 1 105 ? -9.632 -1.823 12.032 1.00 96.94 105 THR A CA 1
ATOM 802 C C . THR A 1 105 ? -10.483 -0.915 12.919 1.00 96.94 105 THR A C 1
ATOM 804 O O . THR A 1 105 ? -11.044 -1.379 13.909 1.00 96.94 105 THR A O 1
ATOM 807 N N . ASP A 1 106 ? -10.647 0.354 12.539 1.00 96.44 106 ASP A N 1
ATOM 808 C CA . ASP A 1 106 ? -11.472 1.317 13.274 1.00 96.44 106 ASP A CA 1
ATOM 809 C C . ASP A 1 106 ? -12.945 0.896 13.308 1.00 96.44 106 ASP A C 1
ATOM 811 O O . ASP A 1 106 ? -13.605 1.006 14.343 1.00 96.44 106 ASP A O 1
ATOM 815 N N . ARG A 1 107 ? -13.474 0.392 12.185 1.00 95.69 107 ARG A N 1
ATOM 816 C CA . ARG A 1 107 ? -14.849 -0.115 12.119 1.00 95.69 107 ARG A CA 1
ATOM 817 C C . ARG A 1 107 ? -15.021 -1.358 12.986 1.00 95.69 107 ARG A C 1
ATOM 819 O O . ARG A 1 107 ? -15.987 -1.433 13.735 1.00 95.69 107 ARG A O 1
ATOM 826 N N . ASP A 1 108 ? -14.105 -2.313 12.889 1.00 96.75 108 ASP A N 1
ATOM 827 C CA . ASP A 1 108 ? -14.187 -3.563 13.637 1.00 96.75 108 ASP A CA 1
ATOM 828 C C . ASP A 1 108 ? -14.072 -3.299 15.155 1.00 96.75 108 ASP A C 1
ATOM 830 O O . ASP A 1 108 ? -14.787 -3.917 15.946 1.00 96.75 108 ASP A O 1
ATOM 834 N N . GLU A 1 109 ? -13.253 -2.326 15.574 1.00 95.00 109 GLU A N 1
ATOM 835 C CA . GLU A 1 109 ? -13.200 -1.874 16.970 1.00 95.00 109 GLU A CA 1
ATOM 836 C C . GLU A 1 109 ? -14.480 -1.139 17.393 1.00 95.00 109 GLU A C 1
ATOM 838 O O . GLU A 1 109 ? -14.988 -1.376 18.490 1.00 95.00 109 GLU A O 1
ATOM 843 N N . ALA A 1 110 ? -15.050 -0.288 16.535 1.00 94.44 110 ALA A N 1
ATOM 844 C CA . ALA A 1 110 ? -16.328 0.365 16.813 1.00 94.44 110 ALA A CA 1
ATOM 845 C C . ALA A 1 110 ? -17.469 -0.656 16.980 1.00 94.44 110 ALA A C 1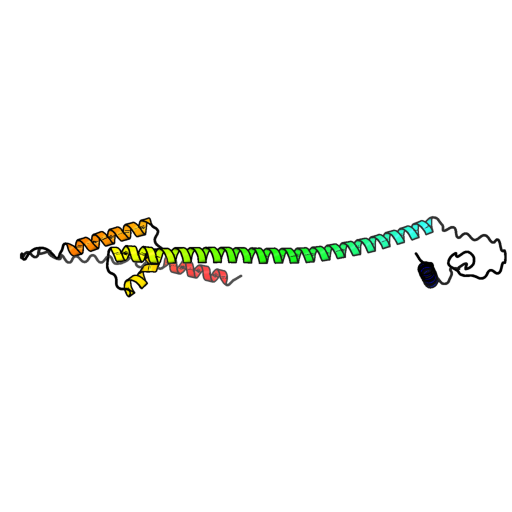
ATOM 847 O O . ALA A 1 110 ? -18.262 -0.541 17.916 1.00 94.44 110 ALA A O 1
ATOM 848 N N . ASP A 1 111 ? -17.519 -1.684 16.128 1.00 94.81 111 ASP A N 1
ATOM 849 C CA . ASP A 1 111 ? -18.487 -2.780 16.220 1.00 94.81 111 ASP A CA 1
ATOM 850 C C . ASP A 1 111 ? -18.284 -3.594 17.510 1.00 94.81 111 ASP A C 1
ATOM 852 O O . ASP A 1 111 ? -19.255 -3.927 18.200 1.00 94.81 111 ASP A O 1
ATOM 856 N N . ARG A 1 112 ? -17.025 -3.864 17.892 1.00 94.81 112 ARG A N 1
ATOM 857 C CA . ARG A 1 112 ? -16.683 -4.526 19.162 1.00 94.81 112 ARG A CA 1
ATOM 858 C C . ARG A 1 112 ? -17.157 -3.712 20.367 1.00 94.81 112 ARG A C 1
ATOM 860 O O . ARG A 1 112 ? -17.776 -4.271 21.273 1.00 94.81 112 ARG A O 1
ATOM 867 N N . LEU A 1 113 ? -16.892 -2.405 20.383 1.00 94.50 113 LEU A N 1
ATOM 868 C CA . LEU A 1 113 ? -17.322 -1.514 21.461 1.00 94.50 113 LEU A CA 1
ATOM 869 C C . LEU A 1 113 ? -18.849 -1.425 21.537 1.00 94.50 113 LEU A C 1
ATOM 871 O O . LEU A 1 113 ? -19.393 -1.524 22.632 1.00 94.50 113 LEU A O 1
ATOM 875 N N . ALA A 1 114 ? -19.548 -1.324 20.403 1.00 93.31 114 ALA A N 1
ATOM 876 C CA . ALA A 1 114 ? -21.010 -1.300 20.367 1.00 93.31 114 ALA A CA 1
ATOM 877 C C . ALA A 1 114 ? -21.638 -2.600 20.907 1.00 93.31 114 ALA A C 1
ATOM 879 O O . ALA A 1 114 ? -22.649 -2.553 21.612 1.00 93.31 114 ALA A O 1
ATOM 880 N N . ALA A 1 115 ? -21.032 -3.760 20.628 1.00 93.69 115 ALA A N 1
ATOM 881 C CA . ALA A 1 115 ? -21.453 -5.029 21.222 1.00 93.69 115 ALA A CA 1
ATOM 882 C C . ALA A 1 115 ? -21.246 -5.036 22.749 1.00 93.69 115 ALA A C 1
ATOM 884 O O . ALA A 1 115 ? -22.170 -5.369 23.497 1.00 93.69 115 ALA A O 1
ATOM 885 N N . LEU A 1 116 ? -20.074 -4.585 23.215 1.00 94.75 116 LEU A N 1
ATOM 886 C CA . LEU A 1 116 ? -19.768 -4.467 24.643 1.00 94.75 116 LEU A CA 1
ATOM 887 C C . LEU A 1 116 ? -20.690 -3.482 25.366 1.00 94.75 116 LEU A C 1
ATOM 889 O O . LEU A 1 116 ? -21.054 -3.739 26.509 1.00 94.75 116 LEU A O 1
ATOM 893 N N . GLU A 1 117 ? -21.101 -2.378 24.733 1.00 93.94 117 GLU A N 1
ATOM 894 C CA . GLU A 1 117 ? -22.072 -1.446 25.322 1.00 93.94 117 GLU A CA 1
ATOM 895 C C . GLU A 1 117 ? -23.357 -2.170 25.719 1.00 93.94 117 GLU A C 1
ATOM 897 O O . GLU A 1 117 ? -23.797 -2.049 26.861 1.00 93.94 117 GLU A O 1
ATOM 902 N N . GLY A 1 118 ? -23.937 -2.963 24.814 1.00 92.12 118 GLY A N 1
ATOM 903 C CA . GLY A 1 118 ? -25.170 -3.700 25.087 1.00 92.12 118 GLY A CA 1
ATOM 904 C C . GLY A 1 118 ? -25.016 -4.711 26.225 1.00 92.12 118 GLY A C 1
ATOM 905 O O . GLY A 1 118 ? -25.840 -4.750 27.142 1.00 92.12 118 GLY A O 1
ATOM 906 N N . GLU A 1 119 ? -23.939 -5.498 26.198 1.00 94.81 119 GLU A N 1
ATOM 907 C CA . GLU A 1 119 ? -23.652 -6.506 27.225 1.00 94.81 119 GLU A CA 1
ATOM 908 C C . GLU A 1 119 ? -23.421 -5.874 28.603 1.00 94.81 119 GLU A C 1
ATOM 910 O O . GLU A 1 119 ? -23.986 -6.315 29.609 1.00 94.81 119 GLU A O 1
ATOM 915 N N . ARG A 1 120 ? -22.624 -4.804 28.657 1.00 96.25 120 ARG A N 1
ATOM 916 C CA . ARG A 1 120 ? -22.247 -4.137 29.906 1.00 96.25 120 ARG A CA 1
ATOM 917 C C . ARG A 1 120 ? -23.399 -3.336 30.500 1.00 96.25 120 ARG A C 1
ATOM 919 O O . ARG A 1 120 ? -23.600 -3.390 31.712 1.00 96.25 120 ARG A O 1
ATOM 926 N N . VAL A 1 121 ? -24.207 -2.665 29.676 1.00 95.50 121 VAL A N 1
ATOM 927 C CA . VAL A 1 121 ? -25.447 -2.014 30.132 1.00 95.50 121 VAL A CA 1
ATOM 928 C C . VAL A 1 121 ? -26.380 -3.037 30.777 1.00 95.50 121 VAL A C 1
ATOM 930 O O . VAL A 1 121 ? -26.848 -2.802 31.891 1.00 95.50 121 VAL A O 1
ATOM 933 N N . ALA A 1 122 ? -26.599 -4.189 30.133 1.00 94.56 122 ALA A N 1
ATOM 934 C CA . ALA A 1 122 ? -27.444 -5.246 30.684 1.00 94.56 122 ALA A CA 1
ATOM 935 C C . ALA A 1 122 ? -26.900 -5.785 32.020 1.00 94.56 122 ALA A C 1
ATOM 937 O O . ALA A 1 122 ? -27.667 -5.995 32.961 1.00 94.56 122 ALA A O 1
ATOM 938 N N . ALA A 1 123 ? -25.579 -5.960 32.136 1.00 94.94 123 ALA A N 1
ATOM 939 C CA . ALA A 1 123 ? -24.940 -6.411 33.371 1.00 94.94 123 ALA A CA 1
ATOM 940 C C . ALA A 1 123 ? -25.076 -5.396 34.521 1.00 94.94 123 ALA A C 1
ATOM 942 O O . ALA A 1 123 ? -25.359 -5.794 35.651 1.00 94.94 123 ALA A O 1
ATOM 943 N N . VAL A 1 124 ? -24.922 -4.095 34.245 1.00 94.12 124 VAL A N 1
ATOM 944 C CA . VAL A 1 124 ? -25.114 -3.034 35.248 1.00 94.12 124 VAL A CA 1
ATOM 945 C C . VAL A 1 124 ? -26.583 -2.944 35.670 1.00 94.12 124 VAL A C 1
ATOM 947 O O . VAL A 1 124 ? -26.873 -2.903 36.865 1.00 94.12 124 VAL A O 1
ATOM 950 N N . GLN A 1 125 ? -27.514 -2.968 34.712 1.00 92.69 125 GLN A N 1
ATOM 951 C CA . GLN A 1 125 ? -28.955 -2.887 34.982 1.00 92.69 125 GLN A CA 1
ATOM 952 C C . GLN A 1 125 ? -29.498 -4.093 35.762 1.00 92.69 125 GLN A C 1
ATOM 954 O O . GLN A 1 125 ? -30.500 -3.967 36.461 1.00 92.69 125 GLN A O 1
ATOM 959 N N . ALA A 1 126 ? -28.834 -5.251 35.685 1.00 93.12 126 ALA A N 1
ATOM 960 C CA . ALA A 1 126 ? -29.171 -6.419 36.499 1.00 93.12 126 ALA A CA 1
ATOM 961 C C . ALA A 1 126 ? -28.822 -6.248 37.990 1.00 93.12 126 ALA A C 1
ATOM 963 O O . ALA A 1 126 ? -29.311 -7.012 38.820 1.00 93.12 126 ALA A O 1
ATOM 964 N N . VAL A 1 127 ? -27.961 -5.283 38.327 1.00 92.12 127 VAL A N 1
ATOM 965 C CA . VAL A 1 127 ? -27.508 -5.008 39.697 1.00 92.12 127 VAL A CA 1
ATOM 966 C C . VAL A 1 127 ? -28.171 -3.758 40.266 1.00 92.12 127 VAL A C 1
ATOM 968 O O . VAL A 1 127 ? -28.581 -3.758 41.421 1.00 92.12 127 VAL A O 1
ATOM 971 N N . VAL A 1 128 ? -28.250 -2.687 39.476 1.00 90.94 128 VAL A N 1
ATOM 972 C CA . VAL A 1 128 ? -28.768 -1.383 39.900 1.00 90.94 128 VAL A CA 1
ATOM 973 C C . VAL A 1 128 ? -29.667 -0.801 38.823 1.00 90.94 128 VAL A C 1
ATOM 975 O O . VAL A 1 128 ? -29.361 -0.843 37.634 1.00 90.94 128 VAL A O 1
ATOM 978 N N . THR A 1 129 ? -30.765 -0.180 39.253 1.00 89.94 129 THR A N 1
ATOM 979 C CA . THR A 1 129 ? -31.659 0.543 38.345 1.00 89.94 129 THR A CA 1
ATOM 980 C C . THR A 1 129 ? -31.124 1.954 38.101 1.00 89.94 129 THR A C 1
ATOM 982 O O . THR A 1 129 ? -31.147 2.800 38.992 1.00 89.94 129 THR A O 1
ATOM 985 N N . PHE A 1 130 ? -30.665 2.220 36.879 1.00 89.94 130 PHE A N 1
ATOM 986 C CA . PHE A 1 130 ? -30.366 3.570 36.392 1.00 89.94 130 PHE A CA 1
ATOM 987 C C . PHE A 1 130 ? -31.471 4.056 35.455 1.00 89.94 130 PHE A C 1
ATOM 989 O O . PHE A 1 130 ? -32.111 3.252 34.779 1.00 89.94 130 PHE A O 1
ATOM 996 N N . SER A 1 131 ? -31.675 5.374 35.380 1.00 92.94 131 SER A N 1
ATOM 997 C CA . SER A 1 131 ? -32.538 5.940 34.339 1.00 92.94 131 SER A CA 1
ATOM 998 C C . SER A 1 131 ? -31.885 5.814 32.961 1.00 92.94 131 SER A C 1
ATOM 1000 O O . SER A 1 131 ? -30.657 5.822 32.850 1.00 92.94 131 SER A O 1
ATOM 1002 N N . ASP A 1 132 ? -32.693 5.777 31.900 1.00 93.19 132 ASP A N 1
ATOM 1003 C CA . ASP A 1 132 ? -32.191 5.706 30.520 1.00 93.19 132 ASP A CA 1
ATOM 1004 C C . ASP A 1 132 ? -31.200 6.840 30.210 1.00 93.19 132 ASP A C 1
ATOM 1006 O O . ASP A 1 132 ? -30.172 6.622 29.577 1.00 93.19 132 ASP A O 1
ATOM 1010 N N . GLU A 1 133 ? -31.438 8.046 30.739 1.00 93.75 133 GLU A N 1
ATOM 1011 C CA . GLU A 1 133 ? -30.525 9.183 30.567 1.00 93.75 133 GLU A CA 1
ATOM 1012 C C . GLU A 1 133 ? -29.158 8.953 31.242 1.00 93.75 133 GLU A C 1
ATOM 1014 O O . GLU A 1 133 ? -28.122 9.391 30.738 1.00 93.75 133 GLU A O 1
ATOM 1019 N N . GLN A 1 134 ? -29.129 8.273 32.391 1.00 92.62 134 GLN A N 1
ATOM 1020 C CA . GLN A 1 134 ? -27.884 7.934 33.083 1.00 92.62 134 GLN A CA 1
ATOM 1021 C C . GLN A 1 134 ? -27.135 6.802 32.380 1.00 92.62 134 GLN A C 1
ATOM 1023 O O . GLN A 1 134 ? -25.905 6.841 32.323 1.00 92.62 134 GLN A O 1
ATOM 1028 N N . VAL A 1 135 ? -27.866 5.827 31.838 1.00 93.75 135 VAL A N 1
ATOM 1029 C CA . VAL A 1 135 ? -27.308 4.730 31.039 1.00 93.75 135 VAL A CA 1
ATOM 1030 C C . VAL A 1 135 ? -26.678 5.277 29.763 1.00 93.75 135 VAL A C 1
ATOM 1032 O O . VAL A 1 135 ? -25.511 5.005 29.499 1.00 93.75 135 VAL A O 1
ATOM 1035 N N . GLU A 1 136 ? -27.382 6.134 29.025 1.00 93.38 136 GLU A N 1
ATOM 1036 C CA . GLU A 1 136 ? -26.872 6.744 27.791 1.00 93.38 136 GLU A CA 1
ATOM 1037 C C . GLU A 1 136 ? -25.595 7.565 28.013 1.00 93.38 136 GLU A C 1
ATOM 1039 O O . GLU A 1 136 ? -24.678 7.515 27.198 1.00 93.38 136 GLU A O 1
ATOM 1044 N N . LYS A 1 137 ? -25.477 8.267 29.147 1.00 94.06 137 LYS A N 1
ATOM 1045 C CA . LYS A 1 137 ? -24.262 9.028 29.492 1.00 94.06 137 LYS A CA 1
ATOM 1046 C C . LYS A 1 137 ? -23.065 8.152 29.865 1.00 94.06 137 LYS A C 1
ATOM 1048 O O . LYS A 1 137 ? -21.944 8.656 29.889 1.00 94.06 137 LYS A O 1
ATOM 1053 N N . ARG A 1 138 ? -23.289 6.892 30.246 1.00 93.44 138 ARG A N 1
ATOM 1054 C CA . ARG A 1 138 ? -22.258 6.027 30.842 1.00 93.44 138 ARG A CA 1
ATOM 1055 C C . ARG A 1 138 ? -21.914 4.802 30.007 1.00 93.44 138 ARG A C 1
ATOM 1057 O O . ARG A 1 138 ? -20.809 4.296 30.173 1.00 93.44 138 ARG A O 1
ATOM 1064 N N . LYS A 1 139 ? -22.790 4.362 29.101 1.00 93.00 139 LYS A N 1
ATOM 1065 C CA . LYS A 1 139 ? -22.597 3.143 28.300 1.00 93.00 139 LYS A CA 1
ATOM 1066 C C . LYS A 1 139 ? -21.279 3.132 27.523 1.00 93.00 139 LYS A C 1
ATOM 1068 O O . LYS A 1 139 ? -20.572 2.134 27.574 1.00 93.00 139 LYS A O 1
ATOM 1073 N N . GLU A 1 140 ? -20.894 4.264 26.931 1.00 94.19 140 GLU A N 1
ATOM 1074 C CA . GLU A 1 140 ? -19.633 4.398 26.188 1.00 94.19 140 GLU A CA 1
ATOM 1075 C C . GLU A 1 140 ? -18.409 4.316 27.116 1.00 94.19 140 GLU A C 1
ATOM 1077 O O . GLU A 1 140 ? -17.369 3.765 26.765 1.00 94.19 140 GLU A O 1
ATOM 1082 N N . SER A 1 141 ? -18.522 4.848 28.338 1.00 94.62 141 SER A N 1
ATOM 1083 C CA . SER A 1 141 ? -17.466 4.705 29.346 1.00 94.62 141 SER A CA 1
ATOM 1084 C C . SER A 1 141 ? -17.329 3.244 29.761 1.00 94.62 141 SER A C 1
ATOM 1086 O O . SER A 1 141 ? -16.219 2.721 29.821 1.00 94.62 141 SER A O 1
ATOM 1088 N N . TRP A 1 142 ? -18.458 2.563 29.980 1.00 95.75 142 TRP A N 1
ATOM 1089 C CA . TRP A 1 142 ? -18.456 1.153 30.332 1.00 95.75 142 TRP A CA 1
ATOM 1090 C C . TRP A 1 142 ? -17.869 0.296 29.235 1.00 95.75 142 TRP A C 1
ATOM 1092 O O . TRP A 1 142 ? -17.084 -0.554 29.598 1.00 95.75 142 TRP A O 1
ATOM 1102 N N . SER A 1 143 ? -18.175 0.490 27.949 1.00 95.88 143 SER A N 1
ATOM 1103 C CA . SER A 1 143 ? -17.622 -0.321 26.847 1.00 95.88 143 SER A CA 1
ATOM 1104 C C . SER A 1 143 ? -16.126 -0.126 26.615 1.00 95.88 143 SER A C 1
ATOM 1106 O O . SER A 1 143 ? -15.449 -1.067 26.207 1.00 95.88 143 SER A O 1
ATOM 1108 N N . LYS A 1 144 ? -15.586 1.053 26.937 1.00 95.56 144 LYS A N 1
ATOM 1109 C CA . LYS A 1 144 ? -14.151 1.355 26.809 1.00 95.56 144 LYS A CA 1
ATOM 1110 C C . LYS A 1 144 ? -13.286 0.823 27.950 1.00 95.56 144 LYS A C 1
ATOM 1112 O O . LYS A 1 144 ? -12.066 0.800 27.809 1.00 95.56 144 LYS A O 1
ATOM 1117 N N . MET A 1 145 ? -13.881 0.419 29.073 1.00 95.62 145 MET A N 1
ATOM 1118 C CA . MET A 1 145 ? -13.135 -0.223 30.161 1.00 95.62 145 MET A CA 1
ATOM 1119 C C . MET A 1 145 ? -12.557 -1.565 29.696 1.00 95.62 145 MET A C 1
ATOM 1121 O O . MET A 1 145 ? -13.147 -2.261 28.867 1.00 95.62 145 MET A O 1
ATOM 1125 N N . ASP A 1 146 ? -11.413 -1.969 30.233 1.00 96.25 146 ASP A N 1
ATOM 1126 C CA . ASP A 1 146 ? -11.008 -3.368 30.134 1.00 96.25 146 ASP A CA 1
ATOM 1127 C C . ASP A 1 146 ? -11.934 -4.255 30.990 1.00 96.25 146 ASP A C 1
ATOM 1129 O O . ASP A 1 146 ? -12.708 -3.770 31.822 1.00 96.25 146 ASP A O 1
ATOM 1133 N N . ASP A 1 147 ? -11.904 -5.564 30.741 1.00 95.50 147 ASP A N 1
ATOM 1134 C CA . ASP A 1 147 ? -12.820 -6.500 31.396 1.00 95.50 147 ASP A CA 1
ATOM 1135 C C . ASP A 1 147 ? -12.587 -6.590 32.911 1.00 95.50 147 ASP A C 1
ATOM 1137 O O . ASP A 1 147 ? -13.555 -6.694 33.663 1.00 95.50 147 ASP A O 1
ATOM 1141 N N . GLU A 1 148 ? -11.337 -6.504 33.379 1.00 95.88 148 GLU A N 1
ATOM 1142 C CA . GLU A 1 148 ? -11.019 -6.554 34.812 1.00 95.88 148 GLU A CA 1
ATOM 1143 C C . GLU A 1 148 ? -11.546 -5.307 35.530 1.00 95.88 148 GLU A C 1
ATOM 1145 O O . GLU A 1 148 ? -12.220 -5.420 36.558 1.00 95.88 148 GLU A O 1
ATOM 1150 N N . ALA A 1 149 ? -11.322 -4.123 34.954 1.00 96.25 149 ALA A N 1
ATOM 1151 C CA . ALA A 1 149 ? -11.847 -2.866 35.474 1.00 96.25 149 ALA A CA 1
ATOM 1152 C C . ALA A 1 149 ? -13.382 -2.845 35.491 1.00 96.25 149 ALA A C 1
ATOM 1154 O O . ALA A 1 149 ? -13.985 -2.374 36.457 1.00 96.25 149 ALA A O 1
ATOM 1155 N N . PHE A 1 150 ? -14.028 -3.380 34.450 1.00 97.56 150 PHE A N 1
ATOM 1156 C CA . PHE A 1 150 ? -15.485 -3.452 34.403 1.00 97.56 150 PHE A CA 1
ATOM 1157 C C . PHE A 1 150 ? -16.057 -4.418 35.453 1.00 97.56 150 PHE A C 1
ATOM 1159 O O . PHE A 1 150 ? -17.067 -4.112 36.089 1.00 97.56 150 PHE A O 1
ATOM 1166 N N . VAL A 1 151 ? -15.411 -5.566 35.677 1.00 96.31 151 VAL A N 1
ATOM 1167 C CA . VAL A 1 151 ? -15.823 -6.516 36.721 1.00 96.31 151 VAL A CA 1
ATOM 1168 C C . VAL A 1 151 ? -15.687 -5.896 38.111 1.00 96.31 151 VAL A C 1
ATOM 1170 O O . VAL A 1 151 ? -16.643 -5.965 38.881 1.00 96.31 151 VAL A O 1
ATOM 1173 N N . ALA A 1 152 ? -14.566 -5.232 38.406 1.00 96.31 152 ALA A N 1
ATOM 1174 C CA . ALA A 1 152 ? -14.379 -4.524 39.674 1.00 96.31 152 ALA A CA 1
ATOM 1175 C C . ALA A 1 152 ? -15.454 -3.443 39.882 1.00 96.31 152 ALA A C 1
ATOM 1177 O O . ALA A 1 152 ? -16.081 -3.373 40.936 1.00 96.31 152 ALA A O 1
ATOM 1178 N N . TYR A 1 153 ? -15.762 -2.671 38.836 1.00 95.81 153 TYR A N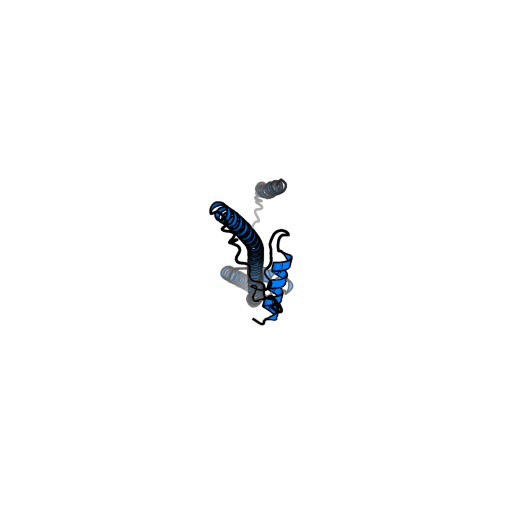 1
ATOM 1179 C CA . TYR A 1 153 ? -16.837 -1.680 38.873 1.00 95.81 153 TYR A CA 1
ATOM 1180 C C . TYR A 1 153 ? -18.211 -2.296 39.193 1.00 95.81 153 TYR A C 1
ATOM 1182 O O . TYR A 1 153 ? -18.987 -1.727 39.964 1.00 95.81 153 TYR A O 1
ATOM 1190 N N . LEU A 1 154 ? -18.532 -3.466 38.629 1.00 95.44 154 LEU A N 1
ATOM 1191 C CA . LEU A 1 154 ? -19.773 -4.174 38.956 1.00 95.44 154 LEU A CA 1
ATOM 1192 C C . LEU A 1 154 ? -19.806 -4.669 40.405 1.00 95.44 154 LEU A C 1
ATOM 1194 O O . LEU A 1 154 ? -20.885 -4.708 40.997 1.00 95.44 154 LEU A O 1
ATOM 1198 N N . GLU A 1 155 ? -18.672 -5.086 40.965 1.00 94.88 155 GLU A N 1
ATOM 1199 C CA . GLU A 1 155 ? -18.573 -5.488 42.371 1.00 94.88 155 GLU A CA 1
ATOM 1200 C C . GLU A 1 155 ? -18.803 -4.299 43.306 1.00 94.88 155 GLU A C 1
ATOM 1202 O O . GLU A 1 155 ? -19.655 -4.399 44.193 1.00 94.88 155 GLU A O 1
ATOM 1207 N N . ASP A 1 156 ? -18.175 -3.156 43.026 1.00 94.62 156 ASP A N 1
ATOM 1208 C CA . ASP A 1 156 ? -18.366 -1.917 43.787 1.00 94.62 156 ASP A CA 1
ATOM 1209 C C . ASP A 1 156 ? -19.841 -1.477 43.794 1.00 94.62 156 ASP A C 1
ATOM 1211 O O . ASP A 1 156 ? -20.398 -1.129 44.838 1.00 94.62 156 ASP A O 1
ATOM 1215 N N . ILE A 1 157 ? -20.522 -1.537 42.639 1.00 92.69 157 ILE A N 1
ATOM 1216 C CA . ILE A 1 157 ? -21.954 -1.203 42.563 1.00 92.69 157 ILE A CA 1
ATOM 1217 C C . ILE A 1 157 ? -22.802 -2.196 43.365 1.00 92.69 157 ILE A C 1
ATOM 1219 O O . ILE A 1 157 ? -23.745 -1.780 44.038 1.00 92.69 157 ILE A O 1
ATOM 1223 N N . LYS A 1 158 ? -22.497 -3.500 43.304 1.00 92.50 158 LYS A N 1
ATOM 1224 C CA . LYS A 1 158 ? -23.224 -4.525 44.077 1.00 92.50 158 LYS A CA 1
ATOM 1225 C C . LYS A 1 158 ? -23.089 -4.289 45.576 1.00 92.50 158 LYS A C 1
ATOM 1227 O O . LYS A 1 158 ? -24.060 -4.484 46.302 1.00 92.50 158 LYS A O 1
ATOM 1232 N N . GLU A 1 159 ? -21.899 -3.929 46.044 1.00 91.75 159 GLU A N 1
ATOM 1233 C CA . GLU A 1 159 ? -21.654 -3.650 47.458 1.00 91.75 159 GLU A CA 1
ATOM 1234 C C . GLU 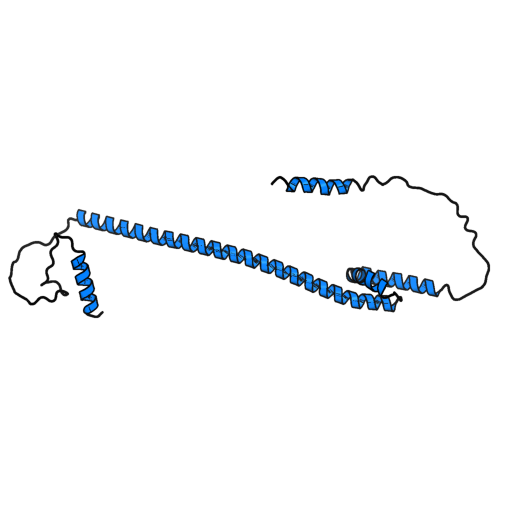A 1 159 ? -22.395 -2.388 47.911 1.00 91.75 159 GLU A C 1
ATOM 1236 O O . GLU A 1 159 ? -23.108 -2.429 48.914 1.00 91.75 159 GLU A O 1
ATOM 1241 N N . ALA A 1 160 ? -22.339 -1.314 47.118 1.00 88.00 160 ALA A N 1
ATOM 1242 C CA . ALA A 1 160 ? -23.082 -0.087 47.393 1.00 88.00 160 ALA A CA 1
ATOM 1243 C C . ALA A 1 160 ? -24.608 -0.304 47.414 1.00 88.00 160 ALA A C 1
ATOM 1245 O O . ALA A 1 160 ? -25.291 0.229 48.287 1.00 88.00 160 ALA A O 1
ATOM 1246 N N . ALA A 1 161 ? -25.144 -1.111 46.491 1.00 87.25 161 ALA A N 1
ATOM 1247 C CA . ALA A 1 161 ? -26.571 -1.433 46.446 1.00 87.25 161 ALA A CA 1
ATOM 1248 C C . ALA A 1 161 ? -27.026 -2.213 47.691 1.00 87.25 161 ALA A C 1
ATOM 1250 O O . ALA A 1 161 ? -28.037 -1.867 48.298 1.00 87.25 161 ALA A O 1
ATOM 1251 N N . LYS A 1 162 ? -26.244 -3.210 48.128 1.00 85.50 162 LYS A N 1
ATOM 1252 C CA . LYS A 1 162 ? -26.532 -3.976 49.353 1.00 85.50 162 LYS A CA 1
ATOM 1253 C C . LYS A 1 162 ? -26.503 -3.109 50.607 1.00 85.50 162 LYS A C 1
ATOM 1255 O O . LYS A 1 162 ? -27.355 -3.280 51.468 1.00 85.50 162 LYS A O 1
ATOM 1260 N N . ALA A 1 163 ? -25.539 -2.193 50.705 1.00 79.56 163 ALA A N 1
ATOM 1261 C CA . ALA A 1 163 ? -25.447 -1.276 51.838 1.00 79.56 163 ALA A CA 1
ATOM 1262 C C . ALA A 1 163 ? -26.680 -0.360 51.936 1.00 79.56 163 ALA A C 1
ATOM 1264 O O . ALA A 1 163 ? -27.130 -0.070 53.037 1.00 79.56 163 ALA A O 1
ATOM 1265 N N . SER A 1 164 ? -27.265 0.043 50.799 1.00 71.12 164 SER A N 1
ATOM 1266 C CA . SER A 1 164 ? -28.492 0.852 50.794 1.00 71.12 164 SER A CA 1
ATOM 1267 C C . SER A 1 164 ? -29.768 0.083 51.154 1.00 71.12 164 SER A C 1
ATOM 1269 O O . SER A 1 164 ? -30.728 0.702 51.590 1.00 71.12 164 SER A O 1
ATOM 1271 N N . GLU A 1 165 ? -29.792 -1.245 50.990 1.00 65.44 165 GLU A N 1
ATOM 1272 C CA . GLU A 1 165 ? -30.928 -2.087 51.404 1.00 65.44 165 GLU A CA 1
ATOM 1273 C C . GLU A 1 165 ? -30.882 -2.446 52.899 1.00 65.44 165 GLU A C 1
ATOM 1275 O O . GLU A 1 165 ? -31.918 -2.742 53.482 1.00 65.44 165 GLU A O 1
ATOM 1280 N N . SER A 1 166 ? -29.706 -2.418 53.538 1.00 57.91 166 SER A N 1
ATOM 1281 C CA . SER A 1 166 ? -29.552 -2.763 54.960 1.00 57.91 166 SER A CA 1
ATOM 1282 C C . SER A 1 166 ? -29.885 -1.640 55.949 1.00 57.91 166 SER A C 1
ATOM 1284 O O . SER A 1 166 ? -29.823 -1.887 57.147 1.00 57.91 166 SER A O 1
ATOM 1286 N N . ASP A 1 167 ? -30.209 -0.433 55.475 1.00 51.16 167 ASP A N 1
ATOM 1287 C CA . ASP A 1 167 ? -30.562 0.721 56.324 1.00 51.16 167 ASP A CA 1
ATOM 1288 C C . ASP A 1 167 ? -32.086 0.892 56.531 1.00 51.16 167 ASP A C 1
ATOM 1290 O O . ASP A 1 167 ? -32.496 1.782 57.273 1.00 51.16 167 ASP A O 1
ATOM 1294 N N . ASP A 1 168 ? -32.931 0.062 55.901 1.00 48.47 168 ASP A N 1
ATOM 1295 C CA . ASP A 1 168 ? -34.402 0.200 55.952 1.00 48.47 168 ASP A CA 1
ATOM 1296 C C . ASP A 1 168 ? -35.119 -0.848 56.836 1.00 48.47 168 ASP A C 1
ATOM 1298 O O . ASP A 1 168 ? -36.334 -0.752 57.017 1.00 48.47 168 ASP A O 1
ATOM 1302 N N . ASP A 1 169 ? -34.397 -1.807 57.431 1.00 48.66 169 ASP A N 1
ATOM 1303 C CA . ASP A 1 169 ? -34.952 -2.793 58.372 1.00 48.66 169 ASP A CA 1
ATOM 1304 C C . ASP A 1 169 ? -34.231 -2.716 59.738 1.00 48.66 169 ASP A C 1
ATOM 1306 O O . ASP A 1 169 ? -33.121 -3.223 59.895 1.00 48.66 169 ASP A O 1
ATOM 1310 N N . ASP A 1 170 ? -34.935 -2.107 60.704 1.00 44.81 170 ASP A N 1
ATOM 1311 C CA . ASP A 1 170 ? -34.824 -2.189 62.177 1.00 44.81 170 ASP A CA 1
ATOM 1312 C C . ASP A 1 170 ? -34.420 -0.908 62.963 1.00 44.81 170 ASP A C 1
ATOM 1314 O O . ASP A 1 170 ? -33.259 -0.523 63.082 1.00 44.81 170 ASP A O 1
ATOM 1318 N N . ASP A 1 171 ? -35.466 -0.368 63.610 1.00 44.53 171 ASP A N 1
ATOM 1319 C CA . ASP A 1 171 ? -35.548 0.147 64.987 1.00 44.53 171 ASP A CA 1
ATOM 1320 C C . ASP A 1 171 ? -35.422 1.657 65.309 1.00 44.53 171 ASP A C 1
ATOM 1322 O O . ASP A 1 171 ? -34.372 2.295 65.261 1.00 44.53 171 ASP A O 1
ATOM 1326 N N . ASP A 1 172 ? -36.570 2.178 65.776 1.00 50.19 172 ASP A N 1
ATOM 1327 C CA . ASP A 1 172 ? -36.739 3.262 66.748 1.00 50.19 172 ASP A CA 1
ATOM 1328 C C . ASP A 1 172 ? -35.804 3.076 67.965 1.00 50.19 172 ASP A C 1
ATOM 1330 O O . ASP A 1 172 ? -36.210 2.505 68.978 1.00 50.19 172 ASP A O 1
ATOM 1334 N N . ASP A 1 173 ? -34.591 3.623 67.934 1.00 44.00 173 ASP A N 1
ATOM 1335 C CA . ASP A 1 173 ? -33.926 4.026 69.173 1.00 44.00 173 ASP A CA 1
ATOM 1336 C C . ASP A 1 173 ? -33.065 5.281 68.976 1.00 44.00 173 ASP A C 1
ATOM 1338 O O . ASP A 1 173 ? -32.143 5.355 68.160 1.00 44.00 173 ASP A O 1
ATOM 1342 N N . ASP A 1 174 ? -33.426 6.293 69.764 1.00 51.12 174 ASP A N 1
ATOM 1343 C CA . ASP A 1 174 ? -32.663 7.500 70.040 1.00 51.12 174 ASP A CA 1
ATOM 1344 C C . ASP A 1 174 ? -31.219 7.147 70.436 1.00 51.12 174 ASP A C 1
ATOM 1346 O O . ASP A 1 174 ? -30.968 6.746 71.567 1.00 51.12 174 ASP A O 1
ATOM 1350 N N . ASP A 1 175 ? -30.247 7.388 69.558 1.00 47.34 175 ASP A N 1
ATOM 1351 C CA . ASP A 1 175 ? -28.931 7.871 69.987 1.00 47.34 175 ASP A CA 1
ATOM 1352 C C . ASP A 1 175 ? -28.178 8.483 68.801 1.00 47.34 175 ASP A C 1
ATOM 1354 O O . ASP A 1 175 ? -27.455 7.831 68.048 1.00 47.34 175 ASP A O 1
ATOM 1358 N N . ALA A 1 176 ? -28.343 9.795 68.638 1.00 41.53 176 ALA A N 1
ATOM 1359 C CA . ALA A 1 176 ? -27.439 10.589 67.825 1.00 41.53 176 ALA A CA 1
ATOM 1360 C C . ALA A 1 176 ? -26.048 10.580 68.487 1.00 41.53 176 ALA A C 1
ATOM 1362 O O . ALA A 1 176 ? -25.907 11.127 69.586 1.00 41.53 176 ALA A O 1
ATOM 1363 N N . PRO A 1 177 ? -24.987 10.039 67.858 1.00 49.41 177 PRO A N 1
ATOM 1364 C CA . PRO A 1 177 ? -23.650 10.269 68.370 1.00 49.41 177 PRO A CA 1
ATOM 1365 C C . PRO A 1 177 ? -23.314 11.752 68.183 1.00 49.41 177 PRO A C 1
ATOM 1367 O O . PRO A 1 177 ? -23.243 12.252 67.058 1.00 49.41 177 PRO A O 1
ATOM 1370 N N . GLU A 1 178 ? -23.086 12.467 69.288 1.00 50.19 178 GLU A N 1
ATOM 1371 C CA . GLU A 1 178 ? -22.461 13.789 69.273 1.00 50.19 178 GLU A CA 1
ATOM 1372 C C . GLU A 1 178 ? -21.043 13.671 68.693 1.00 50.19 178 GLU A C 1
ATOM 1374 O O . GLU A 1 178 ? -20.048 13.553 69.409 1.00 50.19 178 GLU A O 1
ATOM 1379 N N . THR A 1 179 ? -20.913 13.718 67.368 1.00 48.81 179 THR A N 1
ATOM 1380 C CA . THR A 1 179 ? -19.621 13.991 66.751 1.00 48.81 179 THR A CA 1
ATOM 1381 C C . THR A 1 179 ? -19.393 15.490 66.846 1.00 48.81 179 THR A C 1
ATOM 1383 O O . THR A 1 179 ? -19.963 16.275 66.084 1.00 48.81 179 THR A O 1
ATOM 1386 N N . SER A 1 180 ? -18.562 15.901 67.804 1.00 44.38 180 SER A N 1
ATOM 1387 C CA . SER A 1 180 ? -18.002 17.244 67.831 1.00 44.38 180 SER A CA 1
ATOM 1388 C C . SER A 1 180 ? -17.266 17.480 66.512 1.00 44.38 180 SER A C 1
ATOM 1390 O O . SER A 1 180 ? -16.183 16.938 66.280 1.00 44.38 180 SER A O 1
ATOM 1392 N N . PHE A 1 181 ? -17.861 18.277 65.634 1.00 41.41 181 PHE A N 1
ATOM 1393 C CA . PHE A 1 181 ? -17.174 18.828 64.481 1.00 41.41 181 PHE A CA 1
ATOM 1394 C C . PHE A 1 181 ? -16.143 19.841 64.999 1.00 41.41 181 PHE A C 1
ATOM 1396 O O . PHE A 1 181 ? -16.446 21.023 65.172 1.00 41.41 181 PHE A O 1
ATOM 1403 N N . ASP A 1 182 ? -14.931 19.367 65.310 1.00 47.56 182 ASP A N 1
ATOM 1404 C CA . ASP A 1 182 ? -13.773 20.238 65.486 1.00 47.56 182 ASP A CA 1
ATOM 1405 C C . ASP A 1 182 ? -13.434 20.818 64.115 1.00 47.56 182 ASP A C 1
ATOM 1407 O O . ASP A 1 182 ? -12.837 20.178 63.249 1.00 47.56 182 ASP A O 1
ATOM 1411 N N . GLY A 1 183 ? -13.908 22.040 63.894 1.00 50.03 183 GLY A N 1
ATOM 1412 C CA . GLY A 1 183 ? -13.588 22.836 62.728 1.00 50.03 183 GLY A CA 1
ATOM 1413 C C . GLY A 1 183 ? -12.115 23.233 62.728 1.00 50.03 183 GLY A C 1
ATOM 1414 O O . GLY A 1 183 ? -11.791 24.395 62.954 1.00 50.03 183 GLY A O 1
ATOM 1415 N N . THR A 1 184 ? -11.224 22.306 62.382 1.00 46.62 184 THR A N 1
ATOM 1416 C CA . THR A 1 184 ? -9.850 22.607 61.971 1.00 46.62 184 THR A CA 1
ATOM 1417 C C . THR A 1 184 ? -9.704 22.424 60.467 1.00 46.62 184 THR A C 1
ATOM 1419 O O . THR A 1 184 ? -9.170 21.472 59.905 1.00 46.62 184 THR A O 1
ATOM 1422 N N . ARG A 1 185 ? -10.206 23.464 59.808 1.00 49.72 185 ARG A N 1
ATOM 1423 C CA . ARG A 1 185 ? -9.894 23.913 58.458 1.00 49.72 185 ARG A CA 1
ATOM 1424 C C . ARG A 1 185 ? -8.371 23.868 58.219 1.00 49.72 185 ARG A C 1
ATOM 1426 O O . ARG A 1 185 ? -7.670 24.818 58.551 1.00 49.72 185 ARG A O 1
ATOM 1433 N N . THR A 1 186 ? -7.857 22.803 57.604 1.00 42.25 186 THR A N 1
ATOM 1434 C CA . THR A 1 186 ? -6.537 22.839 56.952 1.00 42.25 186 THR A CA 1
ATOM 1435 C C . THR A 1 186 ? -6.760 23.234 55.500 1.00 42.25 186 THR A C 1
ATOM 1437 O O . THR A 1 186 ? -6.937 22.399 54.618 1.00 42.25 186 THR A O 1
ATOM 1440 N N . THR A 1 187 ? -6.804 24.541 55.250 1.00 47.31 187 THR A N 1
ATOM 1441 C CA . THR A 1 187 ? -6.563 25.085 53.913 1.00 47.31 187 THR A CA 1
ATOM 1442 C C . THR A 1 187 ? -5.114 24.783 53.546 1.00 47.31 187 THR A C 1
ATOM 1444 O O . THR A 1 187 ? -4.208 25.487 53.990 1.00 47.31 187 THR A O 1
ATOM 1447 N N . ALA A 1 188 ? -4.886 23.737 52.755 1.00 40.34 188 ALA A N 1
ATOM 1448 C CA . ALA A 1 188 ? -3.678 23.646 51.949 1.00 40.34 188 ALA A CA 1
ATOM 1449 C C . ALA A 1 188 ? -3.880 24.551 50.730 1.00 40.34 188 ALA A C 1
ATOM 1451 O O . ALA A 1 188 ? -4.351 24.137 49.672 1.00 40.34 188 ALA A O 1
ATOM 1452 N N . ASP A 1 189 ? -3.595 25.826 50.964 1.00 43.62 189 ASP A N 1
ATOM 1453 C CA . ASP A 1 189 ? -3.243 26.781 49.931 1.00 43.62 189 ASP A CA 1
ATOM 1454 C C . ASP A 1 189 ? -1.989 26.285 49.180 1.00 43.62 189 ASP A C 1
ATOM 1456 O O . ASP A 1 189 ? -1.127 25.612 49.748 1.00 43.62 189 ASP A O 1
ATOM 1460 N N . ASP A 1 190 ? -1.900 26.682 47.914 1.00 47.91 190 ASP A N 1
ATOM 1461 C CA . ASP A 1 190 ? -0.678 26.749 47.108 1.00 47.91 190 ASP A CA 1
ATOM 1462 C C . ASP A 1 190 ? -0.063 25.445 46.530 1.00 47.91 190 ASP A C 1
ATOM 1464 O O . ASP A 1 190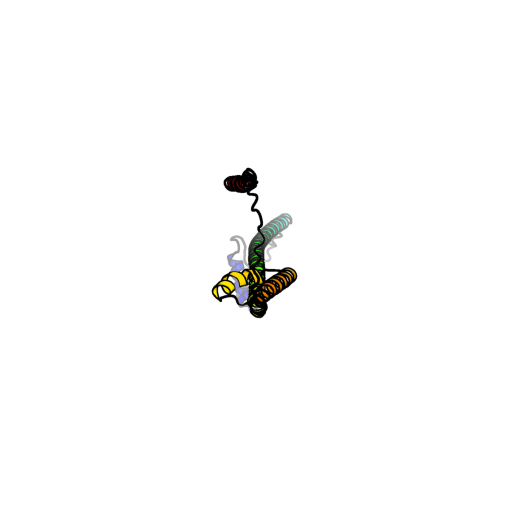 ? 1.037 25.012 46.876 1.00 47.91 190 ASP A O 1
ATOM 1468 N N . LYS A 1 191 ? -0.731 24.873 45.514 1.00 45.69 191 LYS A N 1
ATOM 1469 C CA . LYS A 1 191 ? -0.059 24.161 44.396 1.00 45.69 191 LYS A CA 1
ATOM 1470 C C . LYS A 1 191 ? -0.588 24.566 43.012 1.00 45.69 191 LYS A C 1
ATOM 1472 O O . LYS A 1 191 ? -0.539 23.803 42.052 1.00 45.69 191 LYS A O 1
ATOM 1477 N N . SER A 1 192 ? -1.017 25.815 42.858 1.00 47.72 192 SER A N 1
ATOM 1478 C CA . SER A 1 192 ? -1.410 26.398 41.564 1.00 47.72 192 SER A CA 1
ATOM 1479 C C . SER A 1 192 ? -0.221 26.766 40.652 1.00 47.72 192 SER A C 1
ATOM 1481 O O . SER A 1 192 ? -0.401 27.470 39.662 1.00 47.72 192 SER A O 1
ATOM 1483 N N . LYS A 1 193 ? 0.998 26.272 40.927 1.00 47.66 193 LYS A N 1
ATOM 1484 C CA . LYS A 1 193 ? 2.210 26.566 40.135 1.00 47.66 193 LYS A CA 1
ATOM 1485 C C . LYS A 1 193 ? 2.673 25.476 39.164 1.00 47.66 193 LYS A C 1
ATOM 1487 O O . LYS A 1 193 ? 3.583 25.752 38.391 1.00 47.66 193 LYS A O 1
ATOM 1492 N N . GLU A 1 194 ? 2.054 24.296 39.118 1.00 47.16 194 GLU A N 1
ATOM 1493 C CA . GLU A 1 194 ? 2.503 23.230 38.194 1.00 47.16 194 GLU A CA 1
ATOM 1494 C C . GLU A 1 194 ? 1.699 23.116 36.890 1.00 47.16 194 GLU A C 1
ATOM 1496 O O . GLU A 1 194 ? 2.141 22.447 35.960 1.00 47.16 194 GLU A O 1
ATOM 1501 N N . VAL A 1 195 ? 0.587 23.843 36.736 1.00 47.56 195 VAL A N 1
ATOM 1502 C CA . VAL A 1 195 ? -0.205 23.801 35.487 1.00 47.56 195 VAL A CA 1
ATOM 1503 C C . VAL A 1 195 ? 0.350 24.723 34.385 1.00 47.56 195 VAL A C 1
ATOM 1505 O O . VAL A 1 195 ? -0.010 24.585 33.219 1.00 47.56 195 VAL A O 1
ATOM 1508 N N . SER A 1 196 ? 1.289 25.620 34.711 1.00 48.16 196 SER A N 1
ATOM 1509 C CA . SER A 1 196 ? 1.909 26.529 33.729 1.00 48.16 196 SER A CA 1
ATOM 1510 C C . SER A 1 196 ? 3.061 25.904 32.930 1.00 48.16 196 SER A C 1
ATOM 1512 O O . SER A 1 196 ? 3.495 26.493 31.942 1.00 48.16 196 SER A O 1
ATOM 1514 N N . ALA A 1 197 ? 3.550 24.715 33.302 1.00 48.62 197 ALA A N 1
ATOM 1515 C CA . ALA A 1 197 ? 4.624 24.047 32.561 1.00 48.62 197 ALA A CA 1
ATOM 1516 C C . ALA A 1 197 ? 4.123 23.359 31.274 1.00 48.62 197 ALA A C 1
ATOM 1518 O O . ALA A 1 197 ? 4.842 23.334 30.276 1.00 48.62 197 ALA A O 1
ATOM 1519 N N . LEU A 1 198 ? 2.874 22.870 31.246 1.00 49.16 198 LEU A N 1
ATOM 1520 C CA . LEU A 1 198 ? 2.312 22.234 30.045 1.00 49.16 198 LEU A CA 1
ATOM 1521 C C . LEU A 1 198 ? 1.811 23.239 28.996 1.00 49.16 198 LEU A C 1
ATOM 1523 O O . LEU A 1 198 ? 1.836 22.935 27.805 1.00 49.16 198 LEU A O 1
ATOM 1527 N N . ALA A 1 199 ? 1.421 24.451 29.402 1.00 51.31 199 ALA A N 1
ATOM 1528 C CA . ALA A 1 199 ? 1.005 25.500 28.465 1.00 51.31 199 ALA A CA 1
ATOM 1529 C C . ALA A 1 199 ? 2.186 26.064 27.641 1.00 51.31 199 ALA A C 1
ATOM 1531 O O . ALA A 1 199 ? 2.005 26.497 26.501 1.00 51.31 199 ALA A O 1
ATOM 1532 N N . GLY A 1 200 ? 3.410 26.002 28.183 1.00 49.88 200 GLY A N 1
ATOM 1533 C CA . GLY A 1 200 ? 4.633 26.381 27.468 1.00 49.88 200 GLY A CA 1
ATOM 1534 C C . GLY A 1 200 ? 5.033 25.379 26.381 1.00 49.88 200 GLY A C 1
ATOM 1535 O O . GLY A 1 200 ? 5.463 25.786 25.307 1.00 49.88 200 GLY A O 1
ATOM 1536 N N . PHE A 1 201 ? 4.819 24.078 26.611 1.00 56.41 201 PHE A N 1
ATOM 1537 C CA . PHE A 1 201 ? 5.221 23.026 25.669 1.00 56.41 201 PHE A CA 1
ATOM 1538 C C . PHE A 1 201 ? 4.439 23.070 24.344 1.00 56.41 201 PHE A C 1
ATOM 1540 O O . PHE A 1 201 ? 5.013 22.856 23.277 1.00 56.41 201 PHE A O 1
ATOM 1547 N N . PHE A 1 202 ? 3.148 23.415 24.388 1.00 54.78 202 PHE A N 1
ATOM 1548 C CA . PHE A 1 202 ? 2.339 23.567 23.173 1.00 54.78 202 PHE A CA 1
ATOM 1549 C C . PHE A 1 202 ? 2.566 24.901 22.451 1.00 54.78 202 PHE A C 1
ATOM 1551 O O . PHE A 1 202 ? 2.425 24.955 21.233 1.00 54.78 202 PHE A O 1
ATOM 1558 N N . SER A 1 203 ? 2.984 25.958 23.158 1.00 53.62 203 SER A N 1
ATOM 1559 C CA . SER A 1 203 ? 3.306 27.242 22.513 1.00 53.62 203 SER A CA 1
ATOM 1560 C C . SER A 1 203 ? 4.666 27.223 21.806 1.00 53.62 203 SER A C 1
ATOM 1562 O O . SER A 1 203 ? 4.815 27.847 20.763 1.00 53.62 203 SER A O 1
ATOM 1564 N N . SER A 1 204 ? 5.653 26.477 22.315 1.00 52.91 204 SER A N 1
ATOM 1565 C CA . SER A 1 204 ? 6.990 26.411 21.701 1.00 52.91 204 SER A CA 1
ATOM 1566 C C . SER A 1 204 ? 7.068 25.536 20.443 1.00 52.91 204 SER A C 1
ATOM 1568 O O . SER A 1 204 ? 7.958 25.744 19.624 1.00 52.91 204 SER A O 1
ATOM 1570 N N . ASN A 1 205 ? 6.148 24.582 20.261 1.00 50.41 205 ASN A N 1
ATOM 1571 C CA . ASN A 1 205 ? 6.124 23.719 19.071 1.00 50.41 205 ASN A CA 1
ATOM 1572 C C . ASN A 1 205 ? 5.298 24.289 17.909 1.00 50.41 205 ASN A C 1
ATOM 1574 O O . ASN A 1 205 ? 5.444 23.821 16.783 1.00 50.41 205 ASN A O 1
ATOM 1578 N N . LEU A 1 206 ? 4.467 25.309 18.149 1.00 48.91 206 LEU A N 1
ATOM 1579 C CA . LEU A 1 206 ? 3.704 25.959 17.081 1.00 48.91 206 LEU A CA 1
ATOM 1580 C C . LEU A 1 206 ? 4.538 26.995 16.301 1.00 48.91 206 LEU A C 1
ATOM 1582 O O . LEU A 1 206 ? 4.252 27.245 15.135 1.00 48.91 206 LEU A O 1
ATOM 1586 N N . ASP A 1 207 ? 5.595 27.549 16.905 1.00 47.12 207 ASP A N 1
ATOM 1587 C CA . ASP A 1 207 ? 6.476 28.537 16.255 1.00 47.12 207 ASP A CA 1
ATOM 1588 C C . ASP A 1 207 ? 7.558 27.897 15.358 1.00 47.12 207 ASP A C 1
ATOM 1590 O O . ASP A 1 207 ? 8.108 28.552 14.474 1.00 47.12 207 ASP A O 1
ATOM 1594 N N . LEU A 1 208 ? 7.850 26.599 15.527 1.00 46.22 208 LEU A N 1
ATOM 1595 C CA . LEU A 1 208 ? 8.834 25.891 14.693 1.00 46.22 208 LEU A CA 1
ATOM 1596 C C . LEU A 1 208 ? 8.240 25.357 13.375 1.00 46.22 208 LEU A C 1
ATOM 1598 O O . LEU A 1 208 ? 8.984 25.050 12.449 1.00 46.22 208 LEU A O 1
ATOM 1602 N N . ALA A 1 209 ? 6.910 25.290 13.265 1.00 48.22 209 ALA A N 1
ATOM 1603 C CA . ALA A 1 209 ? 6.206 24.863 12.052 1.00 48.22 209 ALA A CA 1
ATOM 1604 C C . ALA A 1 209 ? 5.880 26.023 11.085 1.00 48.22 209 ALA A C 1
ATOM 1606 O O . ALA A 1 209 ? 5.344 25.786 10.006 1.00 48.22 209 ALA A O 1
ATOM 1607 N N . ALA A 1 210 ? 6.197 27.271 11.451 1.00 51.09 210 ALA A N 1
ATOM 1608 C CA . ALA A 1 210 ? 5.912 28.462 10.644 1.00 51.09 210 ALA A CA 1
ATOM 1609 C C . ALA A 1 210 ? 7.152 29.063 9.944 1.00 51.09 210 ALA A C 1
ATOM 1611 O O . ALA A 1 210 ? 7.047 30.126 9.332 1.00 51.09 210 ALA A O 1
ATOM 1612 N N . GLN A 1 211 ? 8.323 28.412 10.025 1.00 50.91 211 GLN A N 1
ATOM 1613 C CA . GLN A 1 211 ? 9.575 28.875 9.395 1.00 50.91 211 GLN A CA 1
ATOM 1614 C C . GLN A 1 211 ? 10.257 27.849 8.463 1.00 50.91 211 GLN A C 1
ATOM 1616 O O . GLN A 1 211 ? 11.447 27.997 8.186 1.00 50.91 211 GLN A O 1
ATOM 1621 N N . SER A 1 212 ? 9.537 26.845 7.942 1.00 43.28 212 SER A N 1
ATOM 1622 C CA . SER A 1 212 ? 10.027 26.009 6.826 1.00 43.28 212 SER A CA 1
ATOM 1623 C C . SER A 1 212 ? 9.292 26.307 5.528 1.00 43.28 212 SER A C 1
ATOM 1625 O O . SER A 1 212 ? 8.052 26.135 5.541 1.00 43.28 212 SER A O 1
#

Secondary structure (DSSP, 8-state):
--HHHHHHHHHHHHHT--TT----TTT-TT-------------------HHHHHHHHHHHHHHHHHHHHHHHHHHHHHHHHHHHHHHHHHHHHHHHHHHHHHHHHHHHHHHHHHHHHHHHHHHHHTTS---HHHHHHHHHHHHHS-HHHHHHHHHHHHHHHHHHHTTSSS---------------------TTSTHHHHHHHHHHHSSSS--

Radius of gyration: 50.83 Å; chains: 1; bounding box: 77×42×150 Å

pLDDT: mean 76.22, std 21.51, range [33.47, 98.38]